Protein AF-A0A257V7E2-F1 (afdb_monomer_lite)

Structure (mmCIF, N/CA/C/O backbone):
data_AF-A0A257V7E2-F1
#
_entry.id   AF-A0A257V7E2-F1
#
loop_
_atom_site.group_PDB
_atom_site.id
_atom_site.type_symbol
_atom_site.label_atom_id
_atom_site.label_alt_id
_atom_site.label_comp_id
_atom_site.label_asym_id
_atom_site.label_entity_id
_atom_site.label_seq_id
_atom_site.pdbx_PDB_ins_code
_atom_site.Cartn_x
_atom_site.Cartn_y
_atom_site.Cartn_z
_atom_site.occupancy
_atom_site.B_iso_or_equiv
_atom_site.auth_seq_id
_atom_site.auth_comp_id
_atom_site.auth_asym_id
_atom_site.auth_atom_id
_atom_site.pdbx_PDB_model_num
ATOM 1 N N . MET A 1 1 ? -25.866 7.802 12.106 1.00 47.84 1 MET A N 1
ATOM 2 C CA . MET A 1 1 ? -24.937 6.916 11.372 1.00 47.84 1 MET A CA 1
ATOM 3 C C . MET A 1 1 ? -25.420 6.840 9.938 1.00 47.84 1 MET A C 1
ATOM 5 O O . MET A 1 1 ? -26.480 6.274 9.727 1.00 47.84 1 MET A O 1
ATOM 9 N N . SER A 1 2 ? -24.722 7.441 8.972 1.00 48.62 2 SER A N 1
ATOM 10 C CA . SER A 1 2 ? -25.023 7.144 7.567 1.00 48.62 2 SER A CA 1
ATOM 11 C C . SER A 1 2 ? -24.556 5.713 7.316 1.00 48.62 2 SER A C 1
ATOM 13 O O . SER A 1 2 ? -23.351 5.458 7.325 1.00 48.62 2 SER A O 1
ATOM 15 N N . GLU A 1 3 ? -25.483 4.766 7.197 1.00 59.72 3 GLU A N 1
ATOM 16 C CA . GLU A 1 3 ? -25.166 3.461 6.617 1.00 59.72 3 GLU A CA 1
ATOM 17 C C . GLU A 1 3 ? -24.611 3.692 5.214 1.00 59.72 3 GLU A C 1
ATOM 19 O O . GLU A 1 3 ? -25.099 4.549 4.470 1.00 59.72 3 GLU A O 1
ATOM 24 N N . ALA A 1 4 ? -23.548 2.979 4.863 1.00 67.12 4 ALA A N 1
ATOM 25 C CA . ALA A 1 4 ? -23.001 3.086 3.527 1.00 67.12 4 ALA A CA 1
ATOM 26 C C . ALA A 1 4 ? -24.044 2.533 2.538 1.00 67.12 4 ALA A C 1
ATOM 28 O O . ALA A 1 4 ? -24.511 1.408 2.699 1.00 67.12 4 ALA A O 1
ATOM 29 N N . ALA A 1 5 ? -24.444 3.320 1.532 1.00 72.06 5 ALA A N 1
ATOM 30 C CA . ALA A 1 5 ? -25.600 3.021 0.673 1.00 72.06 5 ALA A CA 1
ATOM 31 C C . ALA A 1 5 ? -25.537 1.6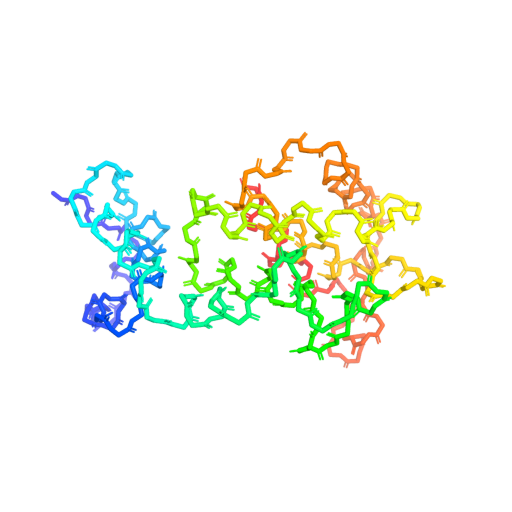46 -0.026 1.00 72.06 5 ALA A C 1
ATOM 33 O O . ALA A 1 5 ? -26.572 1.056 -0.333 1.00 72.06 5 ALA A O 1
ATOM 34 N N . TRP A 1 6 ? -24.329 1.109 -0.218 1.00 82.00 6 TRP A N 1
ATOM 35 C CA . TRP A 1 6 ? -24.090 -0.208 -0.804 1.00 82.00 6 TRP A CA 1
ATOM 36 C C . TRP A 1 6 ? -24.594 -1.375 0.063 1.00 82.00 6 TRP A C 1
ATOM 38 O O . TRP A 1 6 ? -24.925 -2.431 -0.475 1.00 82.00 6 TRP A O 1
ATOM 48 N N . TRP A 1 7 ? -24.715 -1.191 1.384 1.00 80.75 7 TRP A N 1
ATOM 49 C CA . TRP A 1 7 ? -25.186 -2.219 2.322 1.00 80.75 7 TRP A CA 1
ATOM 50 C C . TRP A 1 7 ? -26.588 -2.735 2.011 1.00 80.75 7 TRP A C 1
ATOM 52 O O . TRP A 1 7 ? -26.865 -3.914 2.218 1.00 80.75 7 TRP A O 1
ATOM 62 N N . ARG A 1 8 ? -27.450 -1.893 1.431 1.00 81.62 8 ARG A N 1
ATOM 63 C CA . ARG A 1 8 ? -28.843 -2.241 1.101 1.00 81.62 8 ARG A CA 1
ATOM 64 C C . ARG A 1 8 ? -28.961 -3.335 0.034 1.00 81.62 8 ARG A C 1
ATOM 66 O O . ARG A 1 8 ? -30.037 -3.893 -0.142 1.00 81.62 8 ARG A O 1
ATOM 73 N N . HIS A 1 9 ? -27.873 -3.632 -0.676 1.00 86.69 9 HIS A N 1
ATOM 74 C CA . HIS A 1 9 ? -27.819 -4.668 -1.707 1.00 86.69 9 HIS A CA 1
ATOM 75 C C . HIS A 1 9 ? -27.251 -6.004 -1.203 1.00 86.69 9 HIS A C 1
ATOM 77 O O . HIS A 1 9 ? -27.198 -6.973 -1.963 1.00 86.69 9 HIS A O 1
ATOM 83 N N . LEU A 1 10 ? -26.812 -6.080 0.055 1.00 87.62 10 LEU A N 1
ATOM 84 C CA . LEU A 1 10 ? -26.287 -7.308 0.646 1.00 87.62 10 LEU A CA 1
ATOM 85 C C . LEU A 1 10 ? -27.406 -8.154 1.256 1.00 87.62 10 LEU A C 1
ATOM 87 O O . LEU A 1 10 ? -28.438 -7.646 1.682 1.00 87.62 10 LEU A O 1
ATOM 91 N N . ARG A 1 11 ? -27.165 -9.465 1.358 1.00 90.50 11 ARG A N 1
ATOM 92 C CA . ARG A 1 11 ? -28.092 -10.410 2.006 1.00 90.50 11 ARG A CA 1
ATOM 93 C C . ARG A 1 11 ? -27.938 -10.477 3.534 1.00 90.50 11 ARG A C 1
ATOM 95 O O . ARG A 1 11 ? -28.617 -11.278 4.166 1.00 90.50 11 ARG A O 1
ATOM 102 N N . GLY A 1 12 ? -27.034 -9.692 4.121 1.00 87.69 12 GLY A N 1
ATOM 103 C CA . GLY A 1 12 ? -26.758 -9.685 5.557 1.00 87.69 12 GLY A CA 1
ATOM 104 C C . GLY A 1 12 ? -25.697 -8.656 5.944 1.00 87.69 12 GLY A C 1
ATOM 105 O O . GLY A 1 12 ? -25.072 -8.055 5.069 1.00 87.69 12 GLY A O 1
ATOM 106 N N . ASP A 1 13 ? -25.502 -8.473 7.252 1.00 86.12 13 ASP A N 1
ATOM 107 C CA . ASP A 1 13 ? -24.512 -7.551 7.813 1.00 86.12 13 ASP A CA 1
ATOM 108 C C . ASP A 1 13 ? -23.085 -8.134 7.701 1.00 86.12 13 ASP A C 1
ATOM 110 O O . ASP A 1 13 ? -22.773 -9.133 8.362 1.00 86.12 13 ASP A O 1
ATOM 114 N N . PRO A 1 14 ? -22.190 -7.537 6.887 1.00 88.25 14 PRO A N 1
ATOM 115 C CA . PRO A 1 14 ? -20.827 -8.026 6.716 1.00 88.25 14 PRO A CA 1
ATOM 116 C C . PRO A 1 14 ? -19.890 -7.568 7.842 1.00 88.25 14 PRO A C 1
ATOM 118 O O . PRO A 1 14 ? -18.722 -7.956 7.851 1.00 88.25 14 PRO A O 1
ATOM 121 N N . THR A 1 15 ? -20.354 -6.729 8.774 1.00 87.12 15 THR A N 1
ATOM 122 C CA . THR A 1 15 ? -19.506 -6.022 9.744 1.00 87.12 15 THR A CA 1
ATOM 123 C C . THR A 1 15 ? -18.723 -6.983 10.627 1.00 87.12 15 THR A C 1
ATOM 125 O O . THR A 1 15 ? -17.537 -6.763 10.844 1.00 87.12 15 THR A O 1
ATOM 128 N N . ARG A 1 16 ? -19.330 -8.097 11.058 1.00 87.94 16 ARG A N 1
ATOM 129 C CA . ARG A 1 16 ? -18.632 -9.132 11.842 1.00 87.94 16 ARG A CA 1
ATOM 130 C C . ARG A 1 16 ? -17.410 -9.700 11.115 1.00 87.94 16 ARG A C 1
ATOM 132 O O . ARG A 1 16 ? -16.409 -9.991 11.752 1.00 87.94 16 ARG A O 1
ATOM 139 N N . PHE A 1 17 ? -17.512 -9.888 9.801 1.00 88.75 17 PHE A N 1
ATOM 140 C CA . PHE A 1 17 ? -16.410 -10.390 8.984 1.00 88.75 17 PHE A CA 1
ATOM 141 C C . PHE A 1 17 ? -15.384 -9.288 8.692 1.00 88.75 17 PHE A C 1
ATOM 143 O O . PHE A 1 17 ? -14.187 -9.512 8.816 1.00 88.75 17 PHE A O 1
ATOM 150 N N . LEU A 1 18 ? -15.850 -8.090 8.324 1.00 88.56 18 LEU A N 1
ATOM 151 C CA . LEU A 1 18 ? -14.980 -6.977 7.934 1.00 88.56 18 LEU A CA 1
ATOM 152 C C . LEU A 1 18 ? -14.203 -6.363 9.102 1.00 88.56 18 LEU A C 1
ATOM 154 O O . LEU A 1 18 ? -13.116 -5.833 8.887 1.00 88.56 18 LEU A O 1
ATOM 158 N N . LEU A 1 19 ? -14.780 -6.377 10.304 1.00 92.31 19 LEU A N 1
ATOM 159 C CA . LEU A 1 19 ? -14.223 -5.758 11.507 1.00 92.31 19 LEU A CA 1
ATOM 160 C C . LEU A 1 19 ? -13.759 -6.800 12.537 1.00 92.31 19 LEU A C 1
ATOM 162 O O . LEU A 1 19 ? -13.763 -6.510 13.727 1.00 92.31 19 LEU A O 1
ATOM 166 N N . GLY A 1 20 ? -13.412 -8.013 12.096 1.00 88.19 20 GLY A N 1
ATOM 167 C CA . GLY A 1 20 ? -12.783 -9.005 12.969 1.00 88.19 20 GLY A CA 1
ATOM 168 C C . GLY A 1 20 ? -11.396 -8.544 13.428 1.00 88.19 20 GLY A C 1
ATOM 169 O O . GLY A 1 20 ? -10.646 -7.967 12.644 1.00 88.19 20 GLY A O 1
ATOM 170 N N . ASP A 1 21 ? -11.050 -8.806 14.687 1.00 77.62 21 ASP A N 1
ATOM 171 C CA . ASP A 1 21 ? -9.889 -8.186 15.344 1.00 77.62 21 ASP A CA 1
ATOM 172 C C . ASP A 1 21 ? -8.522 -8.783 14.940 1.00 77.62 21 ASP A C 1
ATOM 174 O O . ASP A 1 21 ? -7.485 -8.209 15.268 1.00 77.62 21 ASP A O 1
ATOM 178 N N . ASP A 1 22 ? -8.500 -9.895 14.198 1.00 87.69 22 ASP A N 1
ATOM 179 C CA . ASP A 1 22 ? -7.265 -10.620 13.849 1.00 87.69 22 ASP A CA 1
ATOM 180 C C . ASP A 1 22 ? -6.353 -9.848 12.874 1.00 87.69 22 ASP A 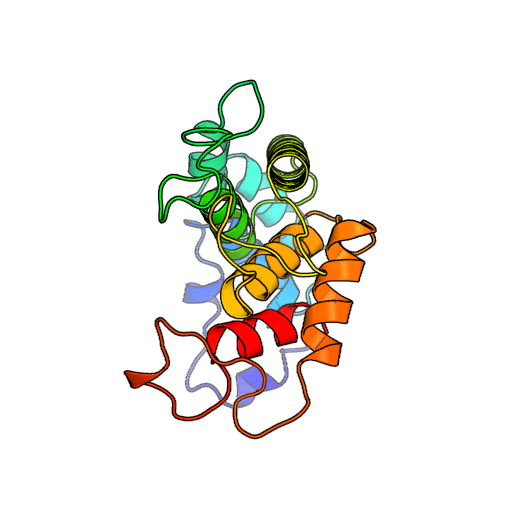C 1
ATOM 182 O O . ASP A 1 22 ? -5.142 -10.065 12.839 1.00 87.69 22 ASP A O 1
ATOM 186 N N . GLU A 1 23 ? -6.918 -8.928 12.084 1.00 95.00 23 GLU A N 1
ATOM 187 C CA . GLU A 1 23 ? -6.182 -8.142 11.086 1.00 95.00 23 GLU A CA 1
ATOM 188 C C . GLU A 1 23 ? -6.491 -6.638 11.200 1.00 95.00 23 GLU A C 1
ATOM 190 O O . GLU A 1 23 ? -7.244 -6.085 10.389 1.00 95.00 23 GLU A O 1
ATOM 195 N N . PRO A 1 24 ? -5.884 -5.921 12.167 1.00 96.25 24 PRO A N 1
ATOM 196 C CA . PRO A 1 24 ? -6.216 -4.520 12.445 1.00 96.25 24 PRO A CA 1
ATOM 197 C C . PRO A 1 24 ? -6.009 -3.571 11.260 1.00 96.25 24 PRO A C 1
ATOM 199 O O . PRO A 1 24 ? -6.760 -2.609 11.095 1.00 96.25 24 PRO A O 1
ATOM 202 N N . GLY A 1 25 ? -5.029 -3.851 10.395 1.00 96.00 25 GLY A N 1
ATOM 203 C CA . GLY A 1 25 ? -4.818 -3.087 9.164 1.00 96.00 25 GLY A CA 1
ATOM 204 C C . GLY A 1 25 ? -5.976 -3.244 8.173 1.00 96.00 25 GLY A C 1
ATOM 205 O O . GLY A 1 25 ? -6.426 -2.263 7.573 1.00 96.00 25 GLY A O 1
ATOM 206 N N . VAL A 1 26 ? -6.543 -4.449 8.059 1.00 94.56 26 VAL A N 1
ATOM 207 C CA . VAL A 1 26 ? -7.737 -4.710 7.242 1.00 94.56 26 VAL A CA 1
ATOM 208 C C . VAL A 1 26 ? -8.959 -4.026 7.851 1.00 94.56 26 VAL A C 1
ATOM 210 O O . VAL A 1 26 ? -9.699 -3.364 7.122 1.00 94.56 26 VAL A O 1
ATOM 213 N N . VAL A 1 27 ? -9.125 -4.086 9.177 1.00 96.00 27 VAL A N 1
ATOM 214 C CA . VAL A 1 27 ? -10.183 -3.358 9.900 1.00 96.00 27 VAL A CA 1
ATOM 215 C C . VAL A 1 27 ? -10.086 -1.857 9.630 1.00 96.00 27 VAL A C 1
ATOM 217 O O . VAL A 1 27 ? -11.069 -1.222 9.246 1.00 96.00 27 VAL A O 1
ATOM 220 N N . TRP A 1 28 ? -8.891 -1.277 9.754 1.00 95.69 28 TRP A N 1
ATOM 221 C CA . TRP A 1 28 ? -8.639 0.133 9.463 1.00 95.69 28 TRP A CA 1
ATOM 222 C C . TRP A 1 28 ? -9.027 0.504 8.022 1.00 95.69 28 TRP A C 1
ATOM 224 O O . TRP A 1 28 ? -9.722 1.502 7.787 1.00 95.69 28 TRP A O 1
ATOM 234 N N . ARG A 1 29 ? -8.639 -0.325 7.045 1.00 92.38 29 ARG A N 1
ATOM 235 C CA . ARG A 1 29 ? -9.003 -0.150 5.630 1.00 92.38 29 ARG A CA 1
ATOM 236 C C . ARG A 1 29 ? -10.511 -0.255 5.415 1.00 92.38 29 ARG A C 1
ATOM 238 O O . ARG A 1 29 ? -11.061 0.551 4.666 1.00 92.38 29 ARG A O 1
ATOM 245 N N . ALA A 1 30 ? -11.187 -1.196 6.067 1.00 93.25 30 ALA A N 1
ATOM 246 C CA . ALA A 1 30 ? -12.634 -1.349 5.976 1.00 93.25 30 ALA A CA 1
ATOM 247 C C . ALA A 1 30 ? -13.357 -0.115 6.538 1.00 93.25 30 ALA A C 1
ATOM 249 O O . ALA A 1 30 ? -14.210 0.460 5.858 1.00 93.25 30 ALA A O 1
ATOM 250 N N . LEU A 1 31 ? -12.963 0.352 7.727 1.00 93.62 31 LEU A N 1
ATOM 251 C CA . LEU A 1 31 ? -13.543 1.533 8.372 1.00 93.62 31 LEU A CA 1
ATOM 252 C C . LEU A 1 31 ? -13.428 2.788 7.496 1.00 93.62 31 LEU A C 1
ATOM 254 O O . LEU A 1 31 ? -14.401 3.524 7.345 1.00 93.62 31 LEU A O 1
ATOM 258 N N . THR A 1 32 ? -12.259 3.027 6.907 1.00 92.25 32 THR A N 1
ATOM 259 C CA . THR A 1 32 ? -11.990 4.244 6.124 1.00 92.25 32 THR A CA 1
ATOM 260 C C . THR A 1 32 ? -12.504 4.153 4.689 1.00 92.25 32 THR A C 1
ATOM 262 O O . THR A 1 32 ? -13.158 5.074 4.213 1.00 92.25 32 THR A O 1
ATOM 265 N N . THR A 1 33 ? -12.245 3.042 3.995 1.00 88.94 33 THR A N 1
ATOM 266 C CA . THR A 1 33 ? -12.508 2.913 2.552 1.00 88.94 33 THR A CA 1
ATOM 267 C C . THR A 1 33 ? -13.927 2.430 2.257 1.00 88.94 33 THR A C 1
ATOM 269 O O . THR A 1 33 ? -14.547 2.911 1.316 1.00 88.94 33 THR A O 1
ATOM 272 N N . LEU A 1 34 ? -14.456 1.479 3.036 1.00 89.00 34 LEU A N 1
ATOM 273 C CA . LEU A 1 34 ? -15.781 0.894 2.778 1.00 89.00 34 LEU A CA 1
ATOM 274 C C . LEU A 1 34 ? -16.887 1.597 3.566 1.00 89.00 34 LEU A C 1
ATOM 276 O O . LEU A 1 34 ? -17.997 1.768 3.058 1.00 89.00 34 LEU A O 1
ATOM 280 N N . LEU A 1 35 ? -16.594 1.977 4.813 1.00 89.44 35 LEU A N 1
ATOM 281 C CA . LEU A 1 35 ? -17.571 2.563 5.738 1.00 89.44 35 LEU A CA 1
ATOM 282 C C . LEU A 1 35 ? -17.485 4.089 5.840 1.00 89.44 35 LEU A C 1
ATOM 284 O O . LEU A 1 35 ? -18.302 4.690 6.543 1.00 89.44 35 LEU A O 1
ATOM 288 N N . GLY A 1 36 ? -16.506 4.703 5.166 1.00 90.12 36 GLY A N 1
ATOM 289 C CA . GLY A 1 36 ? -16.341 6.155 5.089 1.00 90.12 36 GLY A CA 1
ATOM 290 C C . GLY A 1 36 ? -16.215 6.829 6.455 1.00 90.12 36 GLY A C 1
ATOM 291 O O . GLY A 1 36 ? -16.724 7.932 6.649 1.00 90.12 36 GLY A O 1
ATOM 292 N N . ARG A 1 37 ? -15.632 6.147 7.449 1.00 92.38 37 ARG A N 1
ATOM 293 C CA . ARG A 1 37 ? -15.483 6.707 8.795 1.00 92.38 37 ARG A CA 1
ATOM 294 C C . ARG A 1 37 ? -14.426 7.817 8.799 1.00 92.38 37 ARG A C 1
ATOM 296 O O . ARG A 1 37 ? -13.396 7.658 8.142 1.00 92.38 37 ARG A O 1
ATOM 303 N N . PRO A 1 38 ? -14.645 8.900 9.570 1.00 94.56 38 PRO A N 1
ATOM 304 C CA . PRO A 1 38 ? -13.657 9.959 9.725 1.00 94.56 38 PRO A CA 1
ATOM 305 C C . PRO A 1 38 ? -12.303 9.424 10.223 1.00 94.56 38 PRO A C 1
ATOM 307 O O . PRO A 1 38 ? -12.287 8.521 11.074 1.00 94.56 38 PRO A O 1
ATOM 310 N N . PRO A 1 39 ? -11.176 9.969 9.724 1.00 91.56 39 PRO A N 1
ATOM 311 C CA . PRO A 1 39 ? -9.833 9.509 10.082 1.00 91.56 39 PRO A CA 1
ATOM 312 C C . PRO A 1 39 ? -9.503 9.684 11.573 1.00 91.56 39 PRO A C 1
ATOM 314 O O . PRO A 1 39 ? -8.713 8.920 12.121 1.00 91.56 39 PRO A O 1
ATOM 317 N N . ASP A 1 40 ? -10.133 10.655 12.229 1.00 94.81 40 ASP A N 1
ATOM 318 C CA . ASP A 1 40 ? -10.000 10.983 13.650 1.00 94.81 40 ASP A CA 1
ATOM 319 C C . ASP A 1 40 ? -10.968 10.202 14.554 1.00 94.81 40 ASP A C 1
ATOM 321 O O . ASP A 1 40 ? -10.905 10.308 15.780 1.00 94.81 40 ASP A O 1
ATOM 325 N N . SER A 1 41 ? -11.858 9.382 13.984 1.00 96.88 41 SER A N 1
ATOM 326 C CA . SER A 1 41 ? -12.788 8.597 14.793 1.00 96.88 41 SER A CA 1
ATOM 327 C C . SER A 1 41 ? -12.036 7.581 15.674 1.00 96.88 41 SER A C 1
ATOM 329 O O . SER A 1 41 ? -11.099 6.927 15.201 1.00 96.88 41 SER A O 1
ATOM 331 N N . PRO A 1 42 ? -12.461 7.355 16.937 1.00 96.81 42 PRO A N 1
ATOM 332 C CA . PRO A 1 42 ? -11.735 6.476 17.857 1.00 96.81 42 PRO A CA 1
ATOM 333 C C . PRO A 1 42 ? -11.501 5.058 17.323 1.00 96.81 42 PRO A C 1
ATOM 335 O O . PRO A 1 42 ? -10.462 4.465 17.586 1.00 96.81 42 PRO A O 1
ATOM 338 N N . ALA A 1 43 ? -12.448 4.507 16.556 1.00 94.50 43 ALA A N 1
ATOM 339 C CA . ALA A 1 43 ? -12.300 3.184 15.951 1.00 94.50 43 ALA A CA 1
ATOM 340 C C . ALA A 1 43 ? -11.207 3.153 14.869 1.00 94.50 43 ALA A C 1
ATOM 342 O O . ALA A 1 43 ? -10.410 2.218 14.841 1.00 94.50 43 ALA A O 1
ATOM 343 N N . VAL A 1 44 ? -11.140 4.182 14.014 1.00 96.25 44 VAL A N 1
ATOM 344 C CA . VAL A 1 44 ? -10.125 4.290 12.954 1.00 96.25 44 VAL A CA 1
ATOM 345 C C . VAL A 1 44 ? -8.739 4.467 13.561 1.00 96.25 44 VAL A C 1
ATOM 347 O O . VAL A 1 44 ? -7.819 3.751 13.174 1.00 96.25 44 VAL A O 1
ATOM 350 N N . VAL A 1 45 ? -8.600 5.357 14.548 1.00 97.12 45 VAL A N 1
ATOM 351 C CA . VAL A 1 45 ? -7.322 5.595 15.235 1.00 97.12 45 VAL A CA 1
ATOM 352 C C . VAL A 1 45 ? -6.835 4.330 15.940 1.00 97.12 45 VAL A C 1
ATOM 354 O O . VAL A 1 45 ? -5.678 3.954 15.763 1.00 97.12 45 VAL A O 1
ATOM 357 N N . ARG A 1 46 ? -7.708 3.632 16.683 1.00 96.50 46 ARG A N 1
ATOM 358 C CA . ARG A 1 46 ? -7.346 2.374 17.358 1.00 96.50 46 ARG A CA 1
ATOM 359 C C . ARG A 1 46 ? -6.886 1.302 16.375 1.00 96.50 46 ARG A C 1
ATOM 361 O O . ARG A 1 46 ? -5.816 0.741 16.576 1.00 96.50 46 ARG A O 1
ATOM 368 N N . ALA A 1 47 ? -7.655 1.044 15.315 1.00 96.62 47 ALA A N 1
ATOM 369 C CA . ALA A 1 47 ? -7.305 0.025 14.325 1.00 96.62 47 ALA A CA 1
ATOM 370 C C . ALA A 1 47 ? -5.983 0.356 13.612 1.00 96.62 47 ALA A C 1
ATOM 372 O O . ALA A 1 47 ? -5.131 -0.514 13.444 1.00 96.62 47 ALA A O 1
ATOM 373 N N . ARG A 1 48 ? -5.775 1.632 13.261 1.00 96.44 48 ARG A N 1
ATOM 374 C CA . ARG A 1 48 ? -4.543 2.112 12.626 1.00 96.44 48 ARG A CA 1
ATOM 375 C C . ARG A 1 48 ? -3.312 1.912 13.515 1.00 96.44 48 ARG A C 1
ATOM 377 O O . ARG A 1 48 ? -2.300 1.410 13.041 1.00 96.44 48 ARG A O 1
ATOM 384 N N . LEU A 1 49 ? -3.395 2.287 14.793 1.00 96.62 49 LEU A N 1
ATOM 385 C CA . LEU A 1 49 ? -2.286 2.103 15.734 1.00 96.62 49 LEU A CA 1
ATOM 386 C C . LEU A 1 49 ? -2.024 0.617 16.008 1.00 96.62 49 LEU A C 1
ATOM 388 O O . LEU A 1 49 ? -0.874 0.191 15.961 1.00 96.62 49 LEU A O 1
ATOM 392 N N . ALA A 1 50 ? -3.074 -0.189 16.184 1.00 96.50 50 ALA A N 1
ATOM 393 C CA . ALA A 1 50 ? -2.946 -1.636 16.356 1.00 96.50 50 ALA A CA 1
ATOM 394 C C . ALA A 1 50 ? -2.275 -2.320 15.149 1.00 96.50 50 ALA A C 1
ATOM 396 O O . ALA A 1 50 ? -1.507 -3.263 15.336 1.00 96.50 50 ALA A O 1
ATOM 397 N N . ALA A 1 51 ? -2.483 -1.809 13.928 1.00 96.50 51 ALA A N 1
ATOM 398 C CA . ALA A 1 51 ? -1.835 -2.310 12.712 1.00 96.50 51 ALA A CA 1
ATOM 399 C C . ALA A 1 51 ? -0.306 -2.112 12.693 1.00 96.50 51 ALA A C 1
ATOM 401 O O . ALA A 1 51 ? 0.384 -2.749 11.894 1.00 96.50 51 ALA A O 1
ATOM 402 N N . ARG A 1 52 ? 0.242 -1.247 13.559 1.00 96.31 52 ARG A N 1
ATOM 403 C CA . ARG A 1 52 ? 1.697 -1.107 13.753 1.00 96.31 52 ARG A CA 1
ATOM 404 C C . ARG A 1 52 ? 2.275 -2.229 14.615 1.00 96.31 52 ARG A C 1
ATOM 406 O O . ARG A 1 52 ? 3.456 -2.554 14.484 1.00 96.31 52 ARG A O 1
ATOM 413 N N . GLU A 1 53 ? 1.464 -2.793 15.501 1.00 96.12 53 GLU A N 1
ATOM 414 C CA . GLU A 1 53 ? 1.907 -3.700 16.562 1.00 96.12 53 GLU A CA 1
ATOM 415 C C . GLU A 1 53 ? 1.552 -5.162 16.277 1.00 96.12 53 GLU A C 1
ATOM 417 O O . GLU A 1 53 ? 2.330 -6.058 16.598 1.00 96.12 53 GLU A O 1
ATOM 422 N N . THR A 1 54 ? 0.400 -5.413 15.651 1.00 96.56 54 THR A N 1
ATOM 423 C CA . THR A 1 54 ? -0.176 -6.754 15.475 1.00 96.56 54 THR A CA 1
ATOM 424 C C . THR A 1 54 ? -0.722 -6.976 14.060 1.00 96.56 54 THR A C 1
ATOM 426 O O . THR A 1 54 ? -0.805 -6.050 13.247 1.00 96.56 54 THR A O 1
ATOM 429 N N . GLY A 1 55 ? -1.069 -8.227 13.752 1.00 95.69 55 GLY A N 1
ATOM 430 C CA . GLY A 1 55 ? -1.548 -8.645 12.434 1.00 95.69 55 GLY A CA 1
ATOM 431 C C . GLY A 1 55 ? -0.430 -8.842 11.408 1.00 95.69 55 GLY A C 1
ATOM 432 O O . GLY A 1 55 ? 0.767 -8.681 11.687 1.00 95.69 55 GLY A O 1
ATOM 433 N N . THR A 1 56 ? -0.820 -9.191 10.183 1.00 96.62 56 THR A N 1
ATOM 434 C CA . THR A 1 56 ? 0.135 -9.583 9.139 1.00 96.62 56 THR A CA 1
ATOM 435 C C . THR A 1 56 ? 1.017 -8.412 8.694 1.00 96.62 56 THR A C 1
ATOM 437 O O . THR A 1 56 ? 2.212 -8.592 8.455 1.00 96.62 56 THR A O 1
ATOM 440 N N . ALA A 1 57 ? 0.473 -7.190 8.628 1.00 96.38 57 ALA A N 1
ATOM 441 C CA . ALA A 1 57 ? 1.247 -6.000 8.263 1.00 96.38 57 ALA A CA 1
ATOM 442 C C . ALA A 1 57 ? 2.402 -5.737 9.247 1.00 96.38 57 ALA A C 1
ATOM 444 O O . ALA A 1 57 ? 3.546 -5.572 8.817 1.00 96.38 57 ALA A O 1
ATOM 445 N N . ALA A 1 58 ? 2.132 -5.770 10.556 1.00 97.31 58 ALA A N 1
ATOM 446 C CA . ALA A 1 58 ? 3.157 -5.608 11.584 1.00 97.31 58 ALA A CA 1
ATOM 447 C C . ALA A 1 58 ? 4.212 -6.724 11.518 1.00 97.31 58 ALA A C 1
ATOM 449 O O . ALA A 1 58 ? 5.412 -6.445 11.588 1.00 97.31 58 ALA A O 1
ATOM 450 N N . GLY A 1 59 ? 3.782 -7.973 11.301 1.00 97.50 59 GLY A N 1
ATOM 451 C CA . GLY A 1 59 ? 4.676 -9.120 11.128 1.00 97.50 59 GLY A CA 1
ATOM 452 C C . GLY A 1 59 ? 5.609 -8.992 9.919 1.00 97.50 59 GLY A C 1
ATOM 453 O O . GLY A 1 59 ? 6.784 -9.349 10.005 1.00 97.50 59 GLY A O 1
ATOM 454 N N . LEU A 1 60 ? 5.128 -8.440 8.801 1.00 97.00 60 LEU A N 1
ATOM 455 C CA . LEU A 1 60 ? 5.966 -8.148 7.633 1.00 97.00 60 LEU A CA 1
ATOM 456 C C . LEU A 1 60 ? 6.947 -7.004 7.907 1.00 97.00 60 LEU A C 1
ATOM 458 O O . LEU A 1 60 ? 8.125 -7.119 7.568 1.00 97.00 60 LEU A O 1
ATOM 462 N N . LEU A 1 61 ? 6.492 -5.923 8.550 1.00 97.62 61 LEU A N 1
ATOM 463 C CA . LEU A 1 61 ? 7.349 -4.796 8.935 1.00 97.62 61 LEU A CA 1
ATOM 464 C C . LEU A 1 61 ? 8.458 -5.216 9.908 1.00 97.62 61 LEU A C 1
ATOM 466 O O . LEU A 1 61 ? 9.562 -4.687 9.827 1.00 97.62 61 LEU A O 1
ATOM 470 N N . ALA A 1 62 ? 8.197 -6.173 10.800 1.00 97.62 62 ALA A N 1
ATOM 471 C CA . ALA A 1 62 ? 9.196 -6.712 11.724 1.00 97.62 62 ALA A CA 1
ATOM 472 C C . ALA A 1 62 ? 10.322 -7.492 11.017 1.00 97.62 62 ALA A C 1
ATOM 474 O O . ALA A 1 62 ? 11.426 -7.584 11.542 1.00 97.62 62 ALA A O 1
ATOM 475 N N . GLN A 1 63 ? 10.065 -8.017 9.816 1.00 97.12 63 GLN A N 1
ATOM 476 C CA . GLN A 1 63 ? 11.065 -8.706 8.991 1.00 97.12 63 GLN A CA 1
ATOM 477 C C . GLN A 1 63 ? 11.910 -7.742 8.144 1.00 97.12 63 GLN A C 1
ATOM 479 O O . GLN A 1 63 ? 12.839 -8.177 7.461 1.00 97.12 63 GLN A O 1
ATOM 484 N N . GLN A 1 64 ? 11.589 -6.443 8.153 1.00 97.56 64 GLN A N 1
ATOM 485 C CA . GLN A 1 64 ? 12.365 -5.434 7.443 1.00 97.56 64 GLN A CA 1
ATOM 486 C C . GLN A 1 64 ? 13.791 -5.398 7.996 1.00 97.56 64 GLN A C 1
ATOM 488 O O . GLN A 1 64 ? 14.001 -5.282 9.204 1.00 97.56 64 GLN A O 1
ATOM 493 N N . ASN A 1 65 ? 14.789 -5.445 7.116 1.00 96.56 65 ASN A N 1
ATOM 494 C CA . ASN A 1 65 ? 16.169 -5.298 7.561 1.00 96.56 65 ASN A CA 1
ATOM 495 C C . ASN A 1 65 ? 16.470 -3.851 8.024 1.00 96.56 65 ASN A C 1
ATOM 497 O O . ASN A 1 65 ? 15.726 -2.921 7.693 1.00 96.56 65 ASN A O 1
ATOM 501 N N . PRO A 1 66 ? 17.594 -3.610 8.728 1.00 95.31 66 PRO A N 1
ATOM 502 C CA . PRO A 1 66 ? 17.952 -2.272 9.216 1.00 95.31 66 PRO A CA 1
ATOM 503 C C . PRO A 1 66 ? 18.095 -1.197 8.126 1.00 95.31 66 PRO A C 1
ATOM 505 O O . PRO A 1 66 ? 18.016 -0.008 8.417 1.00 95.31 66 PRO A O 1
ATOM 508 N N . PHE A 1 67 ? 18.281 -1.601 6.868 1.00 94.62 67 PHE A N 1
ATOM 509 C CA . PHE A 1 67 ? 18.415 -0.715 5.710 1.00 94.62 67 PHE A CA 1
ATOM 510 C C . PHE A 1 67 ? 17.089 -0.470 4.971 1.00 94.62 67 PHE A C 1
ATOM 512 O O . PHE A 1 67 ? 17.092 0.123 3.890 1.00 94.62 67 PHE A O 1
ATOM 519 N N . GLY A 1 68 ? 15.964 -0.942 5.511 1.00 95.69 68 GLY A N 1
ATOM 520 C CA . GLY A 1 68 ? 14.631 -0.637 5.000 1.00 95.69 68 GLY A CA 1
ATOM 521 C C . GLY A 1 68 ? 14.118 -1.557 3.890 1.00 95.69 68 GLY A C 1
ATOM 522 O O . GLY A 1 68 ? 13.143 -1.204 3.233 1.00 95.69 68 GLY A O 1
ATOM 523 N N . TYR A 1 69 ? 14.730 -2.719 3.641 1.00 95.38 69 TYR A N 1
ATOM 524 C CA . TYR A 1 69 ? 14.333 -3.595 2.529 1.00 95.38 69 TYR A CA 1
ATOM 525 C C . TYR A 1 69 ? 14.183 -5.076 2.902 1.00 95.38 69 TYR A C 1
ATOM 527 O O . TYR A 1 69 ? 14.537 -5.497 4.002 1.00 95.38 69 TYR A O 1
ATOM 535 N N . TRP A 1 70 ? 13.662 -5.864 1.954 1.00 96.56 70 TRP A N 1
ATOM 536 C CA . TRP A 1 70 ? 13.550 -7.324 2.033 1.00 96.56 70 TRP A CA 1
ATOM 537 C C . TRP A 1 70 ? 14.298 -7.965 0.868 1.00 96.56 70 TRP A C 1
ATOM 539 O O . TRP A 1 70 ? 14.362 -7.412 -0.235 1.00 96.56 70 TRP A O 1
ATOM 549 N N . GLY A 1 71 ? 14.879 -9.137 1.114 1.00 93.69 71 GLY A N 1
ATOM 550 C CA . GLY A 1 71 ? 15.668 -9.844 0.114 1.00 93.69 71 GLY A CA 1
ATOM 551 C C . GLY A 1 71 ? 16.936 -9.073 -0.254 1.00 93.69 71 GLY A C 1
ATOM 552 O O . GLY A 1 71 ? 17.788 -8.839 0.596 1.00 93.69 71 GLY A O 1
ATOM 553 N N . SER A 1 72 ? 17.074 -8.694 -1.526 1.00 89.25 72 SER A N 1
ATOM 554 C CA . SER A 1 72 ? 18.276 -8.048 -2.067 1.00 89.25 72 SER A CA 1
ATOM 555 C C . SER A 1 72 ? 17.945 -6.716 -2.751 1.00 89.25 72 SER A C 1
ATOM 557 O O . SER A 1 72 ? 16.982 -6.654 -3.522 1.00 89.25 72 SER A O 1
ATOM 559 N N . PRO A 1 73 ? 18.765 -5.660 -2.566 1.00 83.69 73 PRO A N 1
ATOM 560 C CA . PRO A 1 73 ? 18.504 -4.342 -3.149 1.00 83.69 73 PRO A CA 1
ATOM 561 C C . PRO A 1 73 ? 18.635 -4.334 -4.681 1.00 83.69 73 PRO A C 1
ATOM 563 O O . PRO A 1 73 ? 18.063 -3.483 -5.361 1.00 83.69 73 PRO A O 1
ATOM 566 N N . VAL A 1 74 ? 19.354 -5.301 -5.263 1.00 86.50 74 VAL A N 1
ATOM 567 C CA . VAL A 1 74 ? 19.452 -5.455 -6.725 1.00 86.50 74 VAL A CA 1
ATOM 568 C C . VAL A 1 74 ? 18.334 -6.319 -7.312 1.00 86.50 74 VAL A C 1
ATOM 570 O O . VAL A 1 74 ? 18.085 -6.241 -8.514 1.00 86.50 74 VAL A O 1
ATOM 573 N N . ALA A 1 75 ? 17.627 -7.081 -6.471 1.00 90.06 75 ALA A N 1
ATOM 574 C CA . ALA A 1 75 ? 16.517 -7.961 -6.838 1.00 90.06 75 ALA A CA 1
ATOM 575 C C . ALA A 1 75 ? 15.189 -7.505 -6.198 1.00 90.06 75 ALA A C 1
ATOM 577 O O . ALA A 1 75 ? 14.360 -8.320 -5.799 1.00 90.06 75 ALA A O 1
ATOM 578 N N . TYR A 1 76 ? 14.974 -6.189 -6.109 1.00 90.56 76 TYR A N 1
ATOM 579 C CA . TYR A 1 76 ? 13.825 -5.585 -5.424 1.00 90.56 76 TYR A CA 1
ATOM 580 C C . TYR A 1 76 ? 12.456 -6.047 -5.952 1.00 90.56 76 TYR A C 1
ATOM 582 O O . TYR A 1 76 ? 11.491 -6.051 -5.194 1.00 90.56 76 TYR A O 1
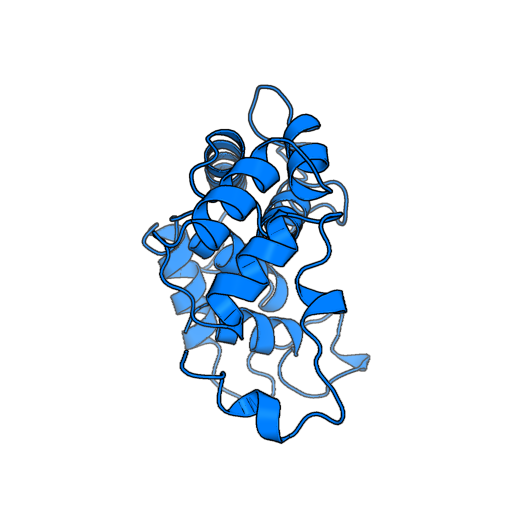ATOM 590 N N . GLY A 1 77 ? 12.341 -6.432 -7.227 1.00 90.75 77 GLY A N 1
ATOM 591 C CA . GLY A 1 77 ? 11.100 -6.946 -7.816 1.00 90.75 77 GLY A CA 1
ATOM 592 C C . GLY A 1 77 ? 11.024 -8.471 -7.899 1.00 90.75 77 GLY A C 1
ATOM 593 O O . GLY A 1 77 ? 10.092 -8.986 -8.521 1.00 90.75 77 GLY A O 1
ATOM 594 N N . ALA A 1 78 ? 11.963 -9.201 -7.278 1.00 90.50 78 ALA A N 1
ATOM 595 C CA . ALA A 1 78 ? 11.898 -10.657 -7.173 1.00 90.50 78 ALA A CA 1
ATOM 596 C C . ALA A 1 78 ? 10.559 -11.071 -6.554 1.00 90.50 78 ALA A C 1
ATOM 598 O O . ALA A 1 78 ? 10.209 -10.640 -5.454 1.00 90.50 78 ALA A O 1
ATOM 599 N N . ARG A 1 79 ? 9.790 -11.876 -7.288 1.00 84.94 79 ARG A N 1
ATOM 600 C CA . ARG A 1 79 ? 8.423 -12.233 -6.909 1.00 84.94 79 ARG A CA 1
ATOM 601 C C . ARG A 1 79 ? 8.404 -12.885 -5.527 1.00 84.94 79 ARG A C 1
ATOM 603 O O . ARG A 1 79 ? 9.162 -13.816 -5.280 1.00 84.94 79 ARG A O 1
ATOM 610 N N . TRP A 1 80 ? 7.565 -12.351 -4.640 1.00 84.06 80 TRP A N 1
ATOM 611 C CA . TRP A 1 80 ? 7.370 -12.781 -3.244 1.00 84.06 80 TRP A CA 1
ATOM 612 C C . TRP A 1 80 ? 8.545 -12.589 -2.272 1.00 84.06 80 TRP A C 1
ATOM 614 O O . TRP A 1 80 ? 8.326 -12.662 -1.072 1.00 84.06 80 TRP A O 1
ATOM 624 N N . GLY A 1 81 ? 9.760 -12.299 -2.746 1.00 87.06 81 GLY A N 1
ATOM 625 C CA . GLY A 1 81 ? 10.934 -12.098 -1.881 1.00 87.06 81 GLY A CA 1
ATOM 626 C C . GLY A 1 81 ? 11.507 -10.679 -1.891 1.00 87.06 81 GLY A C 1
ATOM 627 O O . GLY A 1 81 ? 12.217 -10.287 -0.971 1.00 87.06 81 GLY A O 1
ATOM 628 N N . GLY A 1 82 ? 11.220 -9.901 -2.933 1.00 93.62 82 GLY A N 1
ATOM 629 C CA . GLY A 1 82 ? 11.759 -8.559 -3.110 1.00 93.62 82 GLY A CA 1
ATOM 630 C C . GLY A 1 82 ? 10.958 -7.482 -2.379 1.00 93.62 82 GLY A C 1
ATOM 631 O O . GLY A 1 82 ? 9.754 -7.622 -2.136 1.00 93.62 82 GLY A O 1
ATOM 632 N N . THR A 1 83 ? 11.624 -6.368 -2.081 1.00 96.00 83 THR A N 1
ATOM 633 C CA . THR A 1 83 ? 11.047 -5.170 -1.447 1.00 96.00 83 THR A CA 1
ATOM 634 C C . THR A 1 83 ? 9.774 -4.672 -2.120 1.00 96.00 83 THR A C 1
ATOM 636 O O . THR A 1 83 ? 8.849 -4.273 -1.425 1.00 96.00 83 THR A O 1
ATOM 639 N N . ALA A 1 84 ? 9.681 -4.711 -3.453 1.00 95.62 84 ALA A N 1
ATOM 640 C CA . ALA A 1 84 ? 8.503 -4.226 -4.170 1.00 95.62 84 ALA A CA 1
ATOM 641 C C . ALA A 1 84 ? 7.237 -4.996 -3.772 1.00 95.62 84 ALA A C 1
ATOM 643 O O . ALA A 1 84 ? 6.203 -4.390 -3.513 1.00 95.62 84 ALA A O 1
ATOM 644 N N . TRP A 1 85 ? 7.332 -6.324 -3.663 1.00 95.50 85 TRP A N 1
ATOM 645 C CA . TRP A 1 85 ? 6.199 -7.169 -3.284 1.00 95.50 85 TRP A CA 1
ATOM 646 C C . TRP A 1 85 ? 5.825 -7.013 -1.815 1.00 95.50 85 TRP A C 1
ATOM 648 O O . TRP A 1 85 ? 4.640 -7.031 -1.498 1.00 95.50 85 TRP A O 1
ATOM 658 N N . HIS A 1 86 ? 6.806 -6.783 -0.941 1.00 97.06 86 HIS A N 1
ATOM 659 C CA . HIS A 1 86 ? 6.545 -6.464 0.461 1.00 97.06 86 HIS A CA 1
ATOM 660 C C . HIS A 1 86 ? 5.834 -5.116 0.597 1.00 97.06 86 HIS A C 1
ATOM 662 O O . HIS A 1 86 ? 4.822 -5.035 1.280 1.00 97.06 86 HIS A O 1
ATOM 668 N N . VAL A 1 87 ? 6.282 -4.078 -0.113 1.00 97.12 87 VAL A N 1
ATOM 669 C CA . VAL A 1 87 ? 5.626 -2.758 -0.122 1.00 97.12 87 VAL A CA 1
ATOM 670 C C . VAL A 1 87 ? 4.193 -2.847 -0.662 1.00 97.12 87 VAL A C 1
ATOM 672 O O . VAL A 1 87 ? 3.279 -2.289 -0.058 1.00 97.12 87 VAL A O 1
ATOM 675 N N . ILE A 1 88 ? 3.964 -3.597 -1.745 1.00 95.50 88 ILE A N 1
ATOM 676 C CA . ILE A 1 88 ? 2.613 -3.846 -2.280 1.00 95.50 88 ILE A CA 1
ATOM 677 C C . ILE A 1 88 ? 1.745 -4.592 -1.255 1.00 95.50 88 ILE A C 1
ATOM 679 O O . ILE A 1 88 ? 0.603 -4.197 -1.017 1.00 95.50 88 ILE A O 1
ATOM 683 N N . ALA A 1 89 ? 2.278 -5.637 -0.617 1.00 96.00 89 ALA A N 1
ATOM 684 C CA . ALA A 1 89 ? 1.558 -6.409 0.392 1.00 96.00 89 ALA A CA 1
ATOM 685 C C . ALA A 1 89 ? 1.199 -5.556 1.616 1.00 96.00 89 ALA A C 1
ATOM 687 O O . ALA A 1 89 ? 0.049 -5.562 2.041 1.00 96.00 89 ALA A O 1
ATOM 688 N N . LEU A 1 90 ? 2.141 -4.766 2.134 1.00 97.25 90 LEU A N 1
ATOM 689 C CA . LEU A 1 90 ? 1.915 -3.841 3.247 1.00 97.25 90 LEU A CA 1
ATOM 690 C C . LEU A 1 90 ? 0.786 -2.855 2.933 1.00 97.25 90 LEU A C 1
ATOM 692 O O . LEU A 1 90 ? -0.108 -2.646 3.750 1.00 97.25 90 LEU A O 1
ATOM 696 N N . ALA A 1 91 ? 0.784 -2.293 1.725 1.00 95.00 91 ALA A N 1
ATOM 697 C CA . ALA A 1 91 ? -0.263 -1.386 1.278 1.00 95.00 91 ALA A CA 1
ATOM 698 C C . ALA A 1 91 ? -1.640 -2.071 1.178 1.00 95.00 91 ALA A C 1
ATOM 700 O O . ALA A 1 91 ? -2.661 -1.462 1.507 1.00 95.00 91 ALA A O 1
ATOM 701 N N . ALA A 1 92 ? -1.676 -3.330 0.732 1.00 92.44 92 ALA A N 1
ATOM 702 C CA . ALA A 1 92 ? -2.900 -4.124 0.640 1.00 92.44 92 ALA A CA 1
ATOM 703 C C . ALA A 1 92 ? -3.438 -4.547 2.018 1.00 92.44 92 ALA A C 1
ATOM 705 O O . ALA A 1 92 ? -4.649 -4.518 2.230 1.00 92.44 92 ALA A O 1
ATOM 706 N N . LEU A 1 93 ? -2.546 -4.881 2.953 1.00 94.81 93 LEU A N 1
ATOM 707 C CA . LEU A 1 93 ? -2.860 -5.308 4.321 1.00 94.81 93 LEU A CA 1
ATOM 708 C C . LEU A 1 93 ? -3.195 -4.145 5.263 1.00 94.81 93 LEU A C 1
ATOM 710 O O . LEU A 1 93 ? -3.530 -4.372 6.420 1.00 94.81 93 LEU A O 1
ATOM 714 N N . GLY A 1 94 ? -3.116 -2.901 4.786 1.00 95.31 94 GLY A N 1
ATOM 715 C CA . GLY A 1 94 ? -3.434 -1.732 5.598 1.00 95.31 94 GLY A CA 1
ATOM 716 C C . GLY A 1 94 ? -2.353 -1.391 6.619 1.00 95.31 94 GLY A C 1
ATOM 717 O O . GLY A 1 94 ? -2.676 -1.018 7.742 1.00 95.31 94 GLY A O 1
ATOM 718 N N . ALA A 1 95 ? -1.079 -1.499 6.237 1.00 97.19 95 ALA A N 1
ATOM 719 C CA . ALA A 1 95 ? 0.002 -0.909 7.017 1.00 97.19 95 ALA A CA 1
ATOM 720 C C . ALA A 1 95 ? -0.222 0.603 7.173 1.00 97.19 95 ALA A C 1
ATOM 722 O O . ALA A 1 95 ? -0.594 1.285 6.212 1.00 97.19 95 ALA A O 1
ATOM 723 N N . ASP A 1 96 ? 0.014 1.116 8.379 1.00 96.12 96 ASP A N 1
ATOM 724 C CA . ASP A 1 96 ? -0.138 2.538 8.668 1.00 96.12 96 ASP A CA 1
ATOM 725 C C . ASP A 1 96 ? 0.899 3.359 7.878 1.00 96.12 96 ASP A C 1
ATOM 727 O O . ASP A 1 96 ? 2.102 3.125 8.031 1.00 96.12 96 ASP A O 1
ATOM 731 N N . PRO A 1 97 ? 0.477 4.329 7.048 1.00 94.00 97 PRO A N 1
ATOM 732 C CA . PRO A 1 97 ? 1.403 5.177 6.309 1.00 94.00 97 PRO A CA 1
ATOM 733 C C . PRO A 1 97 ? 2.259 6.092 7.182 1.00 94.00 97 PRO A C 1
ATOM 735 O O . PRO A 1 97 ? 3.297 6.558 6.721 1.00 94.00 97 PRO A O 1
ATOM 738 N N . GLU A 1 98 ? 1.864 6.327 8.431 1.00 95.25 98 GLU A N 1
ATOM 739 C CA . GLU A 1 98 ? 2.658 7.080 9.403 1.00 95.25 98 GLU A CA 1
ATOM 740 C C . GLU A 1 98 ? 3.648 6.192 10.181 1.00 95.25 98 GLU A C 1
ATOM 742 O O . GLU A 1 98 ? 4.366 6.691 11.048 1.00 95.25 98 GLU A O 1
ATOM 747 N N . ASP A 1 99 ? 3.719 4.883 9.903 1.00 96.75 99 ASP A N 1
ATOM 748 C CA . ASP A 1 99 ? 4.767 4.020 10.452 1.00 96.75 99 ASP A CA 1
ATOM 749 C C . ASP A 1 99 ? 6.115 4.304 9.755 1.00 96.75 99 ASP A C 1
ATOM 751 O O . ASP A 1 99 ? 6.244 4.106 8.539 1.00 96.75 99 ASP A O 1
ATOM 755 N N . PRO A 1 100 ? 7.173 4.694 10.496 1.00 96.19 100 PRO A N 1
ATOM 756 C CA . PRO A 1 100 ? 8.479 4.982 9.907 1.00 96.19 100 PRO A CA 1
ATOM 757 C C . PRO A 1 100 ? 9.086 3.815 9.111 1.00 96.19 100 PRO A C 1
ATOM 759 O O . PRO A 1 100 ? 9.873 4.043 8.191 1.00 96.19 100 PRO A O 1
ATOM 762 N N . ARG A 1 101 ? 8.748 2.559 9.438 1.00 97.56 101 ARG A N 1
ATOM 763 C CA . ARG A 1 101 ? 9.198 1.372 8.687 1.00 97.56 101 ARG A CA 1
ATOM 764 C C . ARG A 1 101 ? 8.613 1.353 7.276 1.00 97.56 101 ARG A C 1
ATOM 766 O O . ARG A 1 101 ? 9.334 1.027 6.332 1.00 97.56 101 ARG A O 1
ATOM 773 N N . ALA A 1 102 ? 7.344 1.737 7.122 1.00 96.69 102 ALA A N 1
ATOM 774 C CA . ALA A 1 102 ? 6.681 1.830 5.823 1.00 96.69 102 ALA A CA 1
ATOM 775 C C . ALA A 1 102 ? 7.289 2.953 4.967 1.00 96.69 102 ALA A C 1
ATOM 777 O O . ALA A 1 102 ? 7.602 2.728 3.797 1.00 96.69 102 ALA A O 1
ATOM 778 N N . GLY A 1 103 ? 7.561 4.116 5.572 1.00 96.25 103 GLY A N 1
ATOM 779 C CA . GLY A 1 103 ? 8.261 5.225 4.914 1.00 96.25 103 GLY A CA 1
ATOM 780 C C . GLY A 1 103 ? 9.640 4.816 4.386 1.00 96.25 103 GLY A C 1
ATOM 781 O O . GLY A 1 103 ? 9.906 4.937 3.190 1.00 96.25 103 GLY A O 1
ATOM 782 N N . ARG A 1 104 ? 10.477 4.204 5.236 1.00 97.12 104 ARG A N 1
ATOM 783 C CA . ARG A 1 104 ? 11.797 3.691 4.820 1.00 97.12 104 ARG A CA 1
ATOM 784 C C . ARG A 1 104 ? 11.705 2.652 3.704 1.00 97.12 104 ARG A C 1
ATOM 786 O O . ARG A 1 104 ? 12.538 2.652 2.802 1.00 97.12 104 ARG A O 1
ATOM 793 N N . ALA A 1 105 ? 10.701 1.773 3.741 1.00 96.69 105 ALA A N 1
ATOM 794 C CA . ALA A 1 105 ? 10.477 0.787 2.684 1.00 96.69 105 ALA A CA 1
ATOM 795 C C . ALA A 1 105 ? 10.166 1.447 1.337 1.00 96.69 105 ALA A C 1
ATOM 797 O O . ALA A 1 105 ? 10.709 1.044 0.306 1.00 96.69 105 ALA A O 1
ATOM 798 N N . ALA A 1 106 ? 9.293 2.456 1.347 1.00 96.25 106 ALA A N 1
ATOM 799 C CA . ALA A 1 106 ? 8.898 3.204 0.163 1.00 96.25 106 ALA A CA 1
ATOM 800 C C . ALA A 1 106 ? 10.079 3.986 -0.434 1.00 96.25 106 ALA A C 1
ATOM 802 O O . ALA A 1 106 ? 10.323 3.897 -1.640 1.00 96.25 106 ALA A O 1
ATOM 803 N N . GLU A 1 107 ? 10.861 4.671 0.402 1.00 95.31 107 GLU A N 1
ATOM 804 C CA . GLU A 1 107 ? 12.095 5.352 -0.007 1.00 95.31 107 GLU A CA 1
ATOM 805 C C . GLU A 1 107 ? 13.094 4.366 -0.607 1.00 95.31 107 GLU A C 1
ATOM 807 O O . GLU A 1 107 ? 13.575 4.561 -1.727 1.00 95.31 107 GLU A O 1
ATOM 812 N N . LYS A 1 108 ? 13.343 3.248 0.084 1.00 94.88 108 LYS A N 1
ATOM 813 C CA . LYS A 1 108 ? 14.309 2.253 -0.374 1.00 94.88 108 LYS A CA 1
ATOM 814 C C . LYS A 1 108 ? 13.890 1.587 -1.678 1.00 94.88 108 LYS A C 1
ATOM 816 O O . LYS A 1 108 ? 14.728 1.292 -2.539 1.00 94.88 108 LYS A O 1
ATOM 821 N N . LEU A 1 109 ? 12.591 1.351 -1.849 1.00 94.62 109 LEU A N 1
ATOM 822 C CA . LEU A 1 109 ? 12.040 0.874 -3.106 1.00 94.62 109 LEU A CA 1
ATOM 823 C C . LEU A 1 109 ? 12.253 1.908 -4.213 1.00 94.62 109 LEU A C 1
ATOM 825 O O . LEU A 1 109 ? 12.753 1.537 -5.271 1.00 94.62 109 LEU A O 1
ATOM 829 N N . LEU A 1 110 ? 11.947 3.185 -3.975 1.00 92.62 110 LEU A N 1
ATOM 830 C CA . LEU A 1 110 ? 12.196 4.253 -4.943 1.00 92.62 110 LEU A CA 1
ATOM 831 C C . LEU A 1 110 ? 13.673 4.302 -5.346 1.00 92.62 110 LEU A C 1
ATOM 833 O O . LEU A 1 110 ? 13.954 4.270 -6.539 1.00 92.62 110 LEU A O 1
ATOM 837 N N . GLU A 1 111 ? 14.622 4.299 -4.409 1.00 91.25 111 GLU A N 1
ATOM 838 C CA . GLU A 1 111 ? 16.065 4.233 -4.713 1.00 91.25 111 GLU A CA 1
ATOM 839 C C . GLU A 1 111 ? 16.429 3.066 -5.643 1.00 91.25 111 GLU A C 1
ATOM 841 O O . GLU A 1 111 ? 17.268 3.199 -6.536 1.00 91.25 111 GLU A O 1
ATOM 846 N N . SER A 1 112 ? 15.789 1.916 -5.429 1.00 88.88 112 SER A N 1
ATOM 847 C CA . SER A 1 112 ? 16.064 0.681 -6.165 1.00 88.88 112 SER A CA 1
ATOM 848 C C . SER A 1 112 ? 15.417 0.668 -7.551 1.00 88.88 112 SER A C 1
ATOM 850 O O . SER A 1 112 ? 15.991 0.129 -8.506 1.00 88.88 112 SER A O 1
ATOM 852 N N . LEU A 1 113 ? 14.235 1.276 -7.671 1.00 86.81 113 LEU A N 1
ATOM 853 C CA . LEU A 1 113 ? 13.538 1.463 -8.933 1.00 86.81 113 LEU A CA 1
ATOM 854 C C . LEU A 1 113 ? 14.388 2.328 -9.861 1.00 86.81 113 LEU A C 1
ATOM 856 O O . LEU A 1 113 ? 15.060 3.267 -9.447 1.00 86.81 113 LEU A O 1
ATOM 860 N N . GLN A 1 114 ? 14.345 2.025 -11.150 1.00 70.56 114 GLN A N 1
ATOM 861 C CA . GLN A 1 114 ? 14.884 2.891 -12.190 1.0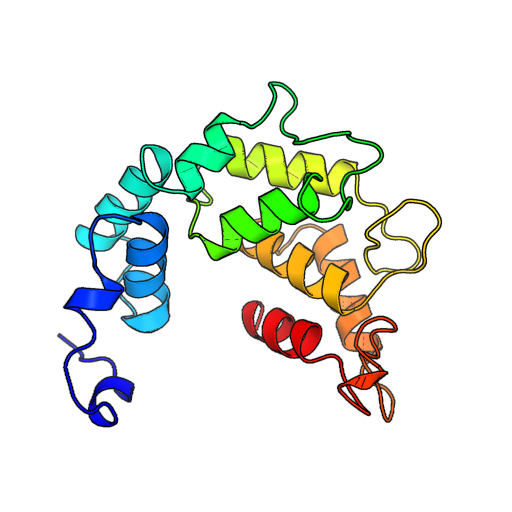0 70.56 114 GLN A CA 1
ATOM 862 C C . GLN A 1 114 ? 13.747 3.138 -13.180 1.00 70.56 114 GLN A C 1
ATOM 864 O O . GLN A 1 114 ? 13.368 2.181 -13.858 1.00 70.56 114 GLN A O 1
ATOM 869 N N . PRO A 1 115 ? 13.180 4.356 -13.271 1.00 64.19 115 PRO A N 1
ATOM 870 C CA . PRO A 1 115 ? 12.282 4.691 -14.359 1.00 64.19 115 PRO A CA 1
ATOM 871 C C . PRO A 1 115 ? 13.128 4.717 -15.632 1.00 64.19 115 PRO A C 1
ATOM 873 O O . PRO A 1 115 ? 13.862 5.661 -15.908 1.00 64.19 115 PRO A O 1
ATOM 876 N N . ARG A 1 116 ? 13.128 3.609 -16.372 1.00 60.78 116 ARG A N 1
ATOM 877 C CA . ARG A 1 116 ? 13.662 3.572 -17.734 1.00 60.78 116 ARG A CA 1
ATOM 878 C C . ARG A 1 116 ? 12.470 3.834 -18.640 1.00 60.78 116 ARG A C 1
ATOM 880 O O . ARG A 1 116 ? 11.611 2.969 -18.740 1.00 60.78 116 ARG A O 1
ATOM 887 N N . ALA A 1 117 ? 12.432 5.008 -19.269 1.00 66.62 117 ALA A N 1
ATOM 888 C CA . ALA A 1 117 ? 11.314 5.463 -20.098 1.00 66.62 117 ALA A CA 1
ATOM 889 C C . ALA A 1 117 ? 9.984 5.583 -19.323 1.00 66.62 117 ALA A C 1
ATOM 891 O O . ALA A 1 117 ? 8.993 4.977 -19.713 1.00 66.62 117 ALA A O 1
ATOM 892 N N . GLY A 1 118 ? 9.973 6.325 -18.209 1.00 77.75 118 GLY A N 1
ATOM 893 C CA . GLY A 1 118 ? 8.766 6.685 -17.454 1.00 77.75 118 GLY A CA 1
ATOM 894 C C . GLY A 1 118 ? 8.231 5.620 -16.492 1.00 77.75 118 GLY A C 1
ATOM 895 O O . GLY A 1 118 ? 8.011 5.913 -15.323 1.00 77.75 118 GLY A O 1
ATOM 896 N N . GLY A 1 119 ? 8.054 4.371 -16.936 1.00 86.25 119 GLY A N 1
ATOM 897 C CA . GLY A 1 119 ? 7.471 3.292 -16.120 1.00 86.25 119 GLY A CA 1
ATOM 898 C C . GLY A 1 119 ? 8.463 2.505 -15.244 1.00 86.25 119 GLY A C 1
ATOM 899 O O . GLY A 1 119 ? 9.683 2.624 -15.371 1.00 86.25 119 GLY A O 1
ATOM 900 N N . PHE A 1 120 ? 7.936 1.610 -14.396 1.00 89.06 120 PHE A N 1
ATOM 901 C CA . PHE A 1 120 ? 8.719 0.718 -13.533 1.00 89.06 120 PHE A CA 1
ATOM 902 C C . PHE A 1 120 ? 8.830 -0.719 -14.053 1.00 89.06 120 PHE A C 1
ATOM 904 O O . PHE A 1 120 ? 7.948 -1.253 -14.728 1.00 89.06 120 PHE A O 1
ATOM 911 N N . SER A 1 121 ? 9.924 -1.379 -13.673 1.00 88.19 121 SER A N 1
ATOM 912 C CA . SER A 1 121 ? 10.228 -2.769 -14.013 1.00 88.19 121 SER A CA 1
ATOM 913 C C . SER A 1 121 ? 10.562 -3.575 -12.761 1.00 88.19 121 SER A C 1
ATOM 915 O O . SER A 1 121 ? 11.158 -3.048 -11.827 1.00 88.19 121 SER A O 1
ATOM 917 N N . ALA A 1 122 ? 10.220 -4.865 -12.756 1.00 87.31 122 ALA A N 1
ATOM 918 C CA . ALA A 1 122 ? 10.534 -5.777 -11.656 1.00 87.31 122 ALA A CA 1
ATOM 919 C C . ALA A 1 122 ? 12.023 -6.183 -11.602 1.00 87.31 122 ALA A C 1
ATOM 921 O O . ALA A 1 122 ? 12.483 -6.739 -10.606 1.00 87.31 122 ALA A O 1
ATOM 922 N N . ALA A 1 123 ? 12.789 -5.934 -12.668 1.00 84.25 123 ALA A N 1
ATOM 923 C CA . ALA A 1 123 ? 14.211 -6.257 -12.716 1.00 84.25 123 ALA A CA 1
ATOM 924 C C . ALA A 1 123 ? 14.996 -5.265 -13.579 1.00 84.25 123 ALA A C 1
ATOM 926 O O . ALA A 1 123 ? 14.501 -4.732 -14.577 1.00 84.25 123 ALA A O 1
ATOM 927 N N . ARG A 1 124 ? 16.269 -5.059 -13.224 1.00 80.50 124 ARG A N 1
ATOM 928 C CA . ARG A 1 124 ? 17.199 -4.244 -14.017 1.00 80.50 124 ARG A CA 1
ATOM 929 C C . ARG A 1 124 ? 17.324 -4.818 -15.433 1.00 80.50 124 ARG A C 1
ATOM 931 O O . ARG A 1 124 ? 17.400 -6.027 -15.613 1.00 80.50 124 ARG A O 1
ATOM 938 N N . GLY A 1 125 ? 17.328 -3.938 -16.433 1.00 81.12 125 GLY A N 1
ATOM 939 C CA . GLY A 1 125 ? 17.452 -4.318 -17.846 1.00 81.12 125 GLY A CA 1
ATOM 940 C C . GLY A 1 125 ? 16.170 -4.843 -18.504 1.00 81.12 125 GLY A C 1
ATOM 941 O O . GLY A 1 125 ? 16.172 -5.051 -19.712 1.00 81.12 125 GLY A O 1
ATOM 942 N N . ARG A 1 126 ? 15.066 -5.018 -17.761 1.00 81.94 126 ARG A N 1
ATOM 943 C CA . ARG A 1 126 ? 13.756 -5.344 -18.348 1.00 81.94 126 ARG A CA 1
ATOM 944 C C . ARG A 1 126 ? 12.951 -4.080 -18.675 1.00 81.94 126 ARG A C 1
ATOM 946 O O . ARG A 1 126 ? 13.044 -3.113 -17.915 1.00 81.94 126 ARG A O 1
ATOM 953 N N . PRO A 1 127 ? 12.147 -4.091 -19.755 1.00 83.31 127 PRO A N 1
ATOM 954 C CA . PRO A 1 127 ? 11.252 -2.984 -20.066 1.00 83.31 127 PRO A CA 1
ATOM 955 C C . PRO A 1 127 ? 10.185 -2.820 -18.971 1.00 83.31 127 PRO A C 1
ATOM 957 O O . PRO A 1 127 ? 9.804 -3.813 -18.339 1.00 83.31 127 PRO A O 1
ATOM 960 N N . PRO A 1 128 ? 9.671 -1.598 -18.753 1.00 85.19 128 PRO A N 1
ATOM 961 C CA . PRO A 1 128 ? 8.596 -1.380 -17.800 1.00 85.19 128 PRO A CA 1
ATOM 962 C C . PRO A 1 128 ? 7.320 -2.162 -18.116 1.00 85.19 128 PRO A C 1
ATOM 964 O O . PRO A 1 128 ? 6.915 -2.289 -19.278 1.00 85.19 128 PRO A O 1
ATOM 967 N N . SER A 1 129 ? 6.642 -2.620 -17.065 1.00 83.75 129 SER A N 1
ATOM 968 C CA . SER A 1 129 ? 5.395 -3.385 -17.155 1.00 83.75 129 SER A CA 1
ATOM 969 C C . SER A 1 129 ? 4.224 -2.582 -16.580 1.00 83.75 129 SER A C 1
ATOM 971 O O . SER A 1 129 ? 4.328 -2.125 -15.443 1.00 83.75 129 SER A O 1
ATOM 973 N N . PRO A 1 130 ? 3.091 -2.429 -17.297 1.00 84.31 130 PRO A N 1
ATOM 974 C CA . PRO A 1 130 ? 1.939 -1.675 -16.799 1.00 84.31 130 PRO A CA 1
ATOM 975 C C . PRO A 1 130 ? 1.398 -2.164 -15.450 1.00 84.31 130 PRO A C 1
ATOM 977 O O . PRO A 1 130 ? 1.141 -1.348 -14.572 1.00 84.31 130 PRO A O 1
ATOM 980 N N . CYS A 1 131 ? 1.270 -3.481 -15.245 1.00 85.25 131 CYS A N 1
ATOM 981 C CA . CYS A 1 131 ? 0.738 -4.022 -13.988 1.00 85.25 131 CYS A CA 1
ATOM 982 C C . CYS A 1 131 ? 1.670 -3.767 -12.802 1.00 85.25 131 CYS A C 1
ATOM 984 O O . CYS A 1 131 ? 1.210 -3.370 -11.736 1.00 85.25 131 CYS A O 1
ATOM 986 N N . PHE A 1 132 ? 2.977 -3.950 -13.000 1.00 88.75 132 PHE A N 1
ATOM 987 C CA . PHE A 1 132 ? 3.962 -3.704 -11.953 1.00 88.75 132 PHE A CA 1
ATOM 988 C C . PHE A 1 132 ? 4.037 -2.215 -11.610 1.00 88.75 132 PHE A C 1
ATOM 990 O O . PHE A 1 132 ? 4.001 -1.858 -10.437 1.00 88.75 132 PHE A O 1
ATOM 997 N N . THR A 1 133 ? 4.073 -1.347 -12.626 1.00 89.75 133 THR A N 1
ATOM 998 C CA . THR A 1 133 ? 4.042 0.107 -12.435 1.00 89.75 133 THR A CA 1
ATOM 999 C C . THR A 1 133 ? 2.803 0.534 -11.655 1.00 89.75 133 THR A C 1
ATOM 1001 O O . THR A 1 133 ? 2.931 1.260 -10.673 1.00 89.75 133 THR A O 1
ATOM 1004 N N . ALA A 1 134 ? 1.620 0.049 -12.039 1.00 89.38 134 ALA A N 1
ATOM 1005 C CA . ALA A 1 134 ? 0.373 0.429 -11.388 1.00 89.38 134 ALA A CA 1
ATOM 1006 C C . ALA A 1 134 ? 0.297 -0.064 -9.931 1.00 89.38 134 ALA A C 1
ATOM 1008 O O . ALA A 1 134 ? -0.090 0.700 -9.057 1.00 89.38 134 ALA A O 1
ATOM 1009 N N . GLU A 1 135 ? 0.716 -1.291 -9.616 1.00 91.38 135 GLU A N 1
ATOM 1010 C CA . GLU A 1 135 ? 0.709 -1.759 -8.218 1.00 91.38 135 GLU A CA 1
ATOM 1011 C C . GLU A 1 135 ? 1.738 -1.015 -7.351 1.00 91.38 135 GLU A C 1
ATOM 1013 O O . GLU A 1 135 ? 1.425 -0.580 -6.241 1.00 91.38 135 GLU A O 1
ATOM 1018 N N . VAL A 1 136 ? 2.954 -0.800 -7.867 1.00 93.69 136 VAL A N 1
ATOM 1019 C CA . VAL A 1 136 ? 4.012 -0.079 -7.142 1.00 93.69 136 VAL A CA 1
ATOM 1020 C C . VAL A 1 136 ? 3.609 1.362 -6.875 1.00 93.69 136 VAL A C 1
ATOM 1022 O O . VAL A 1 136 ? 3.711 1.820 -5.737 1.00 93.69 136 VAL A O 1
ATOM 1025 N N . CYS A 1 137 ? 3.120 2.077 -7.889 1.00 93.44 137 CYS A N 1
ATOM 1026 C CA . CYS A 1 137 ? 2.638 3.432 -7.687 1.00 93.44 137 CYS A CA 1
ATOM 1027 C C . CYS A 1 137 ? 1.508 3.426 -6.624 1.00 93.44 137 CYS A C 1
ATOM 1029 O O . CYS A 1 137 ? 1.482 4.329 -5.791 1.00 93.44 137 CYS A O 1
ATOM 1031 N N . ALA A 1 138 ? 0.611 2.423 -6.590 1.00 92.56 138 ALA A N 1
ATOM 1032 C CA . ALA A 1 138 ? -0.592 2.445 -5.740 1.00 92.56 138 ALA A CA 1
ATOM 1033 C C . ALA A 1 138 ? -0.221 2.222 -4.281 1.00 92.56 138 ALA A C 1
ATOM 1035 O O . ALA A 1 138 ? -0.852 2.759 -3.369 1.00 92.56 138 ALA A O 1
ATOM 1036 N N . ALA A 1 139 ? 0.810 1.410 -4.064 1.00 95.19 139 ALA A N 1
ATOM 1037 C CA . ALA A 1 139 ? 1.415 1.220 -2.764 1.00 95.19 139 ALA A CA 1
ATOM 1038 C C . ALA A 1 139 ? 2.150 2.488 -2.306 1.00 95.19 139 ALA A C 1
ATOM 1040 O O . ALA A 1 139 ? 1.910 2.971 -1.204 1.00 95.19 139 ALA A O 1
ATOM 1041 N N . LEU A 1 140 ? 2.979 3.083 -3.168 1.00 95.75 140 LEU A N 1
ATOM 1042 C CA . LEU A 1 140 ? 3.726 4.303 -2.846 1.00 95.75 140 LEU A CA 1
ATOM 1043 C C . LEU A 1 140 ? 2.799 5.492 -2.547 1.00 95.75 140 LEU A C 1
ATOM 1045 O O . LEU A 1 140 ? 3.039 6.226 -1.592 1.00 95.75 140 LEU A O 1
ATOM 1049 N N . ALA A 1 141 ? 1.714 5.659 -3.306 1.00 94.00 141 ALA A N 1
ATOM 1050 C CA . ALA A 1 141 ? 0.713 6.695 -3.060 1.00 94.00 141 ALA A CA 1
ATOM 1051 C C . ALA A 1 141 ? 0.076 6.559 -1.670 1.00 94.00 141 ALA A C 1
ATOM 1053 O O . ALA A 1 141 ? -0.043 7.552 -0.955 1.00 94.00 141 ALA A O 1
ATOM 1054 N N . ARG A 1 142 ? -0.257 5.328 -1.252 1.00 92.25 142 ARG A N 1
ATOM 1055 C CA . ARG A 1 142 ? -0.777 5.055 0.098 1.00 92.25 142 ARG A CA 1
ATOM 1056 C C . ARG A 1 142 ? 0.207 5.438 1.193 1.00 92.25 142 ARG A C 1
ATOM 1058 O O . ARG A 1 142 ? -0.237 5.902 2.231 1.00 92.25 142 ARG A O 1
ATOM 1065 N N . PHE A 1 143 ? 1.506 5.291 0.949 1.00 95.62 143 PHE A N 1
ATOM 1066 C CA . PHE A 1 143 ? 2.564 5.680 1.883 1.00 95.62 143 PHE A CA 1
ATOM 1067 C C . PHE A 1 143 ? 2.989 7.153 1.763 1.00 95.62 143 PHE A C 1
ATOM 1069 O O . PHE A 1 143 ? 4.052 7.522 2.246 1.00 95.62 143 PHE A O 1
ATOM 1076 N N . GLY A 1 144 ? 2.184 8.008 1.119 1.00 94.25 144 GLY A N 1
ATOM 1077 C CA . GLY A 1 144 ? 2.431 9.454 1.045 1.00 94.25 144 GLY A CA 1
ATOM 1078 C C . GLY A 1 144 ? 3.336 9.903 -0.107 1.00 94.25 144 GLY A C 1
ATOM 1079 O O . GLY A 1 144 ? 3.614 11.091 -0.247 1.00 94.25 144 GLY A O 1
ATOM 1080 N N . PHE A 1 145 ? 3.753 8.996 -0.995 1.00 94.69 145 PHE A N 1
ATOM 1081 C CA . PHE A 1 145 ? 4.654 9.308 -2.114 1.00 94.69 145 PHE A CA 1
ATOM 1082 C C . PHE A 1 145 ? 3.915 9.644 -3.419 1.00 94.69 145 PHE A C 1
ATOM 1084 O O . PHE A 1 145 ? 4.539 9.693 -4.477 1.00 94.69 145 PHE A O 1
ATOM 1091 N N . ALA A 1 146 ? 2.605 9.910 -3.378 1.00 91.94 146 ALA A N 1
ATOM 1092 C CA . ALA A 1 146 ? 1.801 10.214 -4.571 1.00 91.94 146 ALA A CA 1
ATOM 1093 C C . ALA A 1 146 ? 2.351 11.408 -5.377 1.00 91.94 146 ALA A C 1
ATOM 1095 O O . ALA A 1 146 ? 2.327 11.407 -6.607 1.00 91.94 146 ALA A O 1
ATOM 1096 N N . HIS A 1 147 ? 2.898 12.411 -4.686 1.00 91.38 147 HIS A N 1
ATOM 1097 C CA . HIS A 1 147 ? 3.484 13.600 -5.309 1.00 91.38 147 HIS A CA 1
ATOM 1098 C C . HIS A 1 147 ? 4.979 13.470 -5.618 1.00 91.38 147 HIS A C 1
ATOM 1100 O O . HIS A 1 147 ? 5.568 14.412 -6.151 1.00 91.38 147 HIS A O 1
ATOM 1106 N N . ASN A 1 148 ? 5.601 12.322 -5.329 1.00 92.75 148 ASN A N 1
ATOM 1107 C CA . ASN A 1 148 ? 6.995 12.093 -5.679 1.00 92.75 148 ASN A CA 1
ATOM 1108 C C . ASN A 1 148 ? 7.166 12.179 -7.211 1.00 92.75 148 ASN A C 1
ATOM 1110 O O . ASN A 1 148 ? 6.402 11.530 -7.934 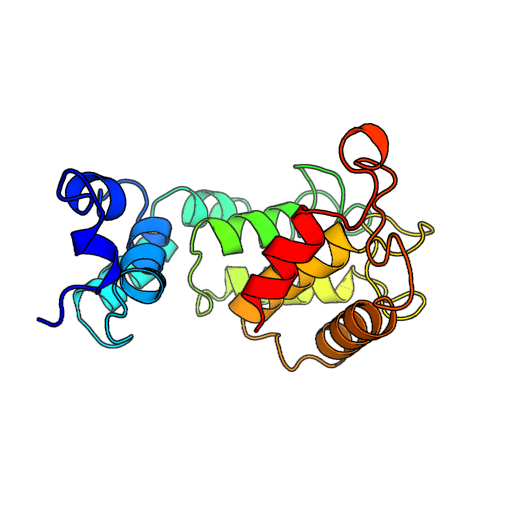1.00 92.75 148 ASN A O 1
ATOM 1114 N N . PRO A 1 149 ? 8.162 12.924 -7.733 1.00 91.06 149 PRO A N 1
ATOM 1115 C CA . PRO A 1 149 ? 8.334 13.116 -9.174 1.00 91.06 149 PRO A CA 1
ATOM 1116 C C . PRO A 1 149 ? 8.376 11.811 -9.975 1.00 91.06 149 PRO A C 1
ATOM 1118 O O . PRO A 1 149 ? 7.773 11.727 -11.039 1.00 91.06 149 PRO A O 1
ATOM 1121 N N . ARG A 1 150 ? 9.003 10.763 -9.429 1.00 90.25 150 ARG A N 1
ATOM 1122 C CA . ARG A 1 150 ? 9.162 9.463 -10.101 1.00 90.25 150 ARG A CA 1
ATOM 1123 C C . ARG A 1 150 ? 7.854 8.678 -10.142 1.00 90.25 150 ARG A C 1
ATOM 1125 O O . ARG A 1 150 ? 7.590 7.974 -11.107 1.00 90.25 150 ARG A O 1
ATOM 1132 N N . VAL A 1 151 ? 7.025 8.814 -9.104 1.00 91.19 151 VAL A N 1
ATOM 1133 C CA . VAL A 1 151 ? 5.673 8.234 -9.076 1.00 91.19 151 VAL A CA 1
ATOM 1134 C C . VAL A 1 151 ? 4.781 8.955 -10.083 1.00 91.19 151 VAL A C 1
ATOM 1136 O O . VAL A 1 151 ? 4.072 8.298 -10.838 1.00 91.19 151 VAL A O 1
ATOM 1139 N N . ARG A 1 152 ? 4.859 10.289 -10.153 1.00 89.44 152 ARG A N 1
ATOM 1140 C CA . ARG A 1 152 ? 4.101 11.092 -11.125 1.00 89.44 152 ARG A CA 1
ATOM 1141 C C . ARG A 1 152 ? 4.492 10.788 -12.568 1.00 89.44 152 ARG A C 1
ATOM 1143 O O . ARG A 1 152 ? 3.608 10.650 -13.402 1.00 89.44 152 ARG A O 1
ATOM 1150 N N . GLU A 1 153 ? 5.785 10.650 -12.848 1.00 88.38 153 GLU A N 1
ATOM 1151 C CA . GLU A 1 153 ? 6.295 10.259 -14.166 1.00 88.38 153 GLU A CA 1
ATOM 1152 C C . GLU A 1 153 ? 5.774 8.872 -14.574 1.00 88.38 153 GLU A C 1
ATOM 1154 O O . GLU A 1 153 ? 5.264 8.695 -15.677 1.00 88.38 153 GLU A O 1
ATOM 1159 N N . ALA A 1 154 ? 5.803 7.907 -13.653 1.00 88.81 154 ALA A N 1
ATOM 1160 C CA . ALA A 1 154 ? 5.270 6.568 -13.882 1.00 88.81 154 ALA A CA 1
ATOM 1161 C C . ALA A 1 154 ? 3.746 6.545 -14.094 1.00 88.81 154 ALA A C 1
ATOM 1163 O O . ALA A 1 154 ? 3.248 5.772 -14.915 1.00 88.81 154 ALA A O 1
ATOM 1164 N N . VAL A 1 155 ? 3.000 7.406 -13.397 1.00 86.38 155 VAL A N 1
ATOM 1165 C CA . VAL A 1 155 ? 1.556 7.591 -13.614 1.00 86.38 155 VAL A CA 1
ATOM 1166 C C . VAL A 1 155 ? 1.278 8.253 -14.967 1.00 86.38 155 VAL A C 1
ATOM 1168 O O . VAL A 1 155 ? 0.399 7.789 -15.689 1.00 86.38 155 VAL A O 1
ATOM 1171 N N . ALA A 1 156 ? 2.040 9.281 -15.352 1.00 85.12 156 ALA A N 1
ATOM 1172 C CA . ALA A 1 156 ? 1.928 9.908 -16.671 1.00 85.12 156 ALA A CA 1
ATOM 1173 C C . ALA A 1 156 ? 2.207 8.892 -17.786 1.00 85.12 156 ALA A C 1
ATOM 1175 O O . ALA A 1 156 ? 1.414 8.749 -18.710 1.00 85.12 156 ALA A O 1
ATOM 1176 N N . TRP A 1 157 ? 3.252 8.082 -17.622 1.00 84.44 157 TRP A N 1
ATOM 1177 C CA . TRP A 1 157 ? 3.570 6.989 -18.531 1.00 84.44 157 TRP A CA 1
ATOM 1178 C C . TRP A 1 157 ? 2.440 5.951 -18.650 1.00 84.44 157 TRP A C 1
ATOM 1180 O O . TRP A 1 157 ? 2.180 5.439 -19.741 1.00 84.44 157 TRP A O 1
ATOM 1190 N N . LEU A 1 158 ? 1.736 5.635 -17.553 1.00 81.62 158 LEU A N 1
ATOM 1191 C CA . LEU A 1 158 ? 0.552 4.764 -17.590 1.00 81.62 158 LEU A CA 1
ATOM 1192 C C . LEU A 1 158 ? -0.605 5.404 -18.368 1.00 81.62 158 LEU A C 1
ATOM 1194 O O . LEU A 1 158 ? -1.292 4.694 -19.106 1.00 81.62 158 LEU A O 1
ATOM 1198 N N . ALA A 1 159 ? -0.813 6.714 -18.201 1.00 78.81 159 ALA A N 1
ATOM 1199 C CA . ALA A 1 159 ? -1.876 7.475 -18.852 1.00 78.81 159 ALA A CA 1
ATOM 1200 C C . ALA A 1 159 ? -1.629 7.655 -20.359 1.00 78.81 159 ALA A C 1
ATOM 1202 O O . ALA A 1 159 ? -2.548 7.472 -21.152 1.00 78.81 159 ALA A O 1
ATOM 1203 N N . GLU A 1 160 ? -0.390 7.935 -20.768 1.00 76.00 160 GLU A N 1
ATOM 1204 C CA . GLU A 1 160 ? 0.008 8.077 -22.176 1.00 76.00 160 GLU A CA 1
ATOM 1205 C C . GLU A 1 160 ? -0.127 6.763 -22.96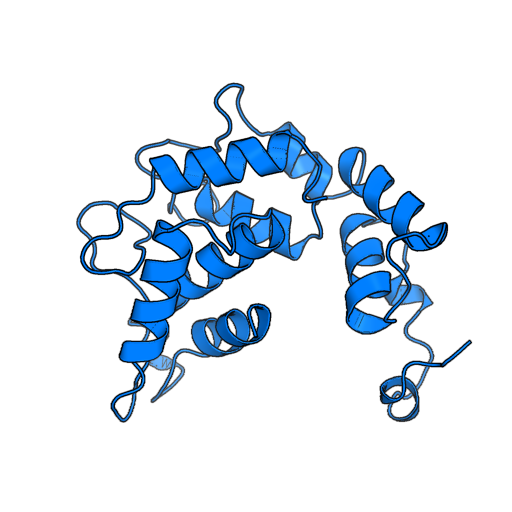3 1.00 76.00 160 GLU A C 1
ATOM 1207 O O . GLU A 1 160 ? -0.370 6.775 -24.169 1.00 76.00 160 GLU A O 1
ATOM 1212 N N . ARG A 1 161 ? -0.034 5.606 -22.292 1.00 67.69 161 ARG A N 1
ATOM 1213 C CA . ARG A 1 161 ? -0.181 4.281 -22.921 1.00 67.69 161 ARG A CA 1
ATOM 1214 C C . ARG A 1 161 ? -1.626 3.894 -23.278 1.00 67.69 161 ARG A C 1
ATOM 1216 O O . ARG A 1 161 ? -1.831 2.847 -23.893 1.00 67.69 161 ARG A O 1
ATOM 1223 N N . ASN A 1 162 ? -2.623 4.732 -22.976 1.00 56.00 162 ASN A N 1
ATOM 1224 C CA . ASN A 1 162 ? -4.036 4.532 -23.342 1.00 56.00 162 ASN A CA 1
ATOM 1225 C C . ASN A 1 162 ? -4.338 4.824 -24.833 1.00 56.00 162 ASN A C 1
ATOM 1227 O O . ASN A 1 162 ? -5.239 5.595 -25.151 1.00 56.00 162 ASN A O 1
ATOM 1231 N N . GLY A 1 163 ? -3.599 4.212 -25.767 1.00 46.66 163 GLY A N 1
ATOM 1232 C CA . GLY A 1 163 ? -3.637 4.586 -27.192 1.00 46.66 163 GLY A CA 1
ATOM 1233 C C . GLY A 1 163 ? -4.053 3.519 -28.213 1.00 46.66 163 GLY A C 1
ATOM 1234 O O . GLY A 1 163 ? -3.940 3.775 -29.407 1.00 46.66 163 GLY A O 1
ATOM 1235 N N . GLY A 1 164 ? -4.512 2.326 -27.819 1.00 47.62 164 GLY A N 1
ATOM 1236 C CA . GLY A 1 164 ? -4.963 1.315 -28.788 1.00 47.62 164 GLY A CA 1
ATOM 1237 C C . GLY A 1 164 ? -5.524 0.041 -28.157 1.00 47.62 164 GLY A C 1
ATOM 1238 O O . GLY A 1 164 ? -5.436 -0.147 -26.941 1.00 47.62 164 GLY A O 1
ATOM 1239 N N . VAL A 1 165 ? -6.104 -0.838 -28.987 1.00 44.16 165 VAL A N 1
ATOM 1240 C CA . VAL A 1 165 ? -6.593 -2.172 -28.586 1.00 44.16 165 VAL A CA 1
ATOM 1241 C C . VAL A 1 165 ? -5.449 -2.908 -27.865 1.00 44.16 165 VAL A C 1
ATOM 1243 O O . VAL A 1 165 ? -4.488 -3.322 -28.503 1.00 44.16 165 VAL A O 1
ATOM 1246 N N . GLY A 1 166 ? -5.498 -2.995 -26.526 1.00 53.09 166 GLY A N 1
ATOM 1247 C CA . GLY A 1 166 ? -4.407 -3.551 -25.705 1.00 53.09 166 GLY A CA 1
ATOM 1248 C C . GLY A 1 166 ? -3.559 -2.556 -24.885 1.00 53.09 166 GLY A C 1
ATOM 1249 O O . GLY A 1 166 ? -2.462 -2.927 -24.475 1.00 53.09 166 GLY A O 1
ATOM 1250 N N . GLY A 1 167 ? -4.042 -1.338 -24.597 1.00 58.78 167 GLY A N 1
ATOM 1251 C CA . GLY A 1 167 ? -3.299 -0.238 -23.934 1.00 58.78 167 GLY A CA 1
ATOM 1252 C C . GLY A 1 167 ? -2.481 -0.569 -22.670 1.00 58.78 167 GLY A C 1
ATOM 1253 O O . GLY A 1 167 ? -1.448 0.050 -22.426 1.00 58.78 167 GLY A O 1
ATOM 1254 N N . TRP A 1 168 ? -2.841 -1.611 -21.915 1.00 70.12 168 TRP A N 1
ATOM 1255 C CA . TRP A 1 168 ? -2.014 -2.143 -20.823 1.00 70.12 168 TRP A CA 1
ATOM 1256 C C . TRP A 1 168 ? -1.715 -3.633 -20.993 1.00 70.12 168 TRP A C 1
ATOM 1258 O O . TRP A 1 168 ? -1.910 -4.411 -20.064 1.00 70.12 168 TRP A O 1
ATOM 1268 N N . SER A 1 169 ? -1.271 -4.073 -22.171 1.00 65.38 169 SER A N 1
ATOM 1269 C CA . SER A 1 169 ? -0.937 -5.481 -22.400 1.00 65.38 169 SER A CA 1
ATOM 1270 C C . SER A 1 169 ? 0.126 -5.960 -21.402 1.00 65.38 169 SER A C 1
ATOM 1272 O O . SER A 1 169 ? 1.194 -5.356 -21.276 1.00 65.38 169 SER A O 1
ATOM 1274 N N . CYS A 1 170 ? -0.153 -7.056 -20.701 1.00 65.06 170 CYS A N 1
ATOM 1275 C CA . CYS A 1 170 ? 0.793 -7.716 -19.808 1.00 65.06 170 CYS A CA 1
ATOM 1276 C C . CYS A 1 170 ? 1.228 -9.036 -20.460 1.00 65.06 170 CYS A C 1
ATOM 1278 O O . CYS A 1 170 ? 0.378 -9.910 -20.636 1.00 65.06 170 CYS A O 1
ATOM 1280 N N . PRO A 1 171 ? 2.516 -9.228 -20.807 1.00 64.00 171 PRO A N 1
ATOM 1281 C CA . PRO A 1 171 ? 2.980 -10.460 -21.449 1.00 64.00 171 PRO A CA 1
ATOM 1282 C C . PRO A 1 171 ? 2.662 -11.731 -20.654 1.00 64.00 171 PRO A C 1
ATOM 1284 O O . PRO A 1 171 ? 2.481 -12.792 -21.241 1.00 64.00 171 PRO A O 1
ATOM 1287 N N . GLU A 1 172 ? 2.567 -11.612 -19.330 1.00 62.94 172 GLU A N 1
ATOM 1288 C CA . GLU A 1 172 ? 2.267 -12.715 -18.416 1.00 62.94 172 GLU A CA 1
ATOM 1289 C C . GLU A 1 172 ? 0.778 -13.079 -18.425 1.00 62.94 172 GLU A C 1
ATOM 1291 O O . GLU A 1 172 ? 0.449 -14.248 -18.275 1.00 62.94 172 GLU A O 1
ATOM 1296 N N . LEU A 1 173 ? -0.123 -12.119 -18.663 1.00 63.91 173 LEU A N 1
ATOM 1297 C CA . LEU A 1 173 ? -1.580 -12.328 -18.661 1.00 63.91 173 LEU A CA 1
ATOM 1298 C C . LEU A 1 173 ? -2.215 -12.277 -20.055 1.00 63.91 173 LEU A C 1
ATOM 1300 O O . LEU A 1 173 ? -3.423 -12.463 -20.180 1.00 63.91 173 LEU A O 1
ATOM 1304 N N . ARG A 1 174 ? -1.414 -12.097 -21.112 1.00 65.25 174 ARG A N 1
ATOM 1305 C CA . ARG A 1 174 ? -1.872 -12.042 -22.515 1.00 65.25 174 ARG A CA 1
ATOM 1306 C C . ARG A 1 174 ? -2.672 -13.269 -22.969 1.00 65.25 174 ARG A C 1
ATOM 1308 O O . ARG A 1 174 ? -3.350 -13.208 -23.982 1.00 65.25 174 ARG A O 1
ATOM 1315 N N . HIS A 1 175 ? -2.544 -14.385 -22.250 1.00 61.53 175 HIS A N 1
ATOM 1316 C CA . HIS A 1 175 ? -3.252 -15.636 -22.523 1.00 61.53 175 HIS A CA 1
ATOM 1317 C C . HIS A 1 175 ? -4.628 -15.718 -21.838 1.00 61.53 175 HIS A C 1
ATOM 1319 O O . HIS A 1 175 ? -5.430 -16.569 -22.202 1.00 61.53 175 HIS A O 1
ATOM 1325 N N . LEU A 1 176 ? -4.902 -14.848 -20.858 1.00 57.62 176 LEU A N 1
ATOM 1326 C CA . LEU A 1 176 ? -6.165 -14.799 -20.110 1.00 57.62 176 LEU A CA 1
ATOM 1327 C C . LEU A 1 176 ? -7.047 -13.623 -20.531 1.00 57.62 176 LEU A C 1
ATOM 1329 O O . LEU A 1 176 ? -8.262 -13.679 -20.371 1.00 57.62 176 LEU A O 1
ATOM 1333 N N . VAL A 1 177 ? -6.446 -12.555 -21.058 1.00 60.19 177 VAL A N 1
ATOM 1334 C CA . VAL A 1 177 ? -7.160 -11.356 -21.499 1.00 60.19 177 VAL A CA 1
ATOM 1335 C C . VAL A 1 177 ? -6.620 -10.883 -22.846 1.00 60.19 177 VAL A C 1
ATOM 1337 O O . VAL A 1 177 ? -5.425 -10.643 -22.999 1.00 60.19 177 VAL A O 1
ATOM 1340 N N . ALA A 1 178 ? -7.511 -10.711 -23.823 1.00 56.97 178 ALA A N 1
ATOM 1341 C CA . ALA A 1 178 ? -7.166 -10.233 -25.167 1.00 56.97 178 ALA A CA 1
ATOM 1342 C C . ALA A 1 178 ? -6.919 -8.706 -25.237 1.00 56.97 178 ALA A C 1
ATOM 1344 O O . ALA A 1 178 ? -6.700 -8.165 -26.317 1.00 56.97 178 ALA A O 1
ATOM 1345 N N . GLY A 1 179 ? -6.981 -8.001 -24.099 1.00 65.19 179 GLY A N 1
ATOM 1346 C CA . GLY A 1 179 ? -6.960 -6.538 -24.018 1.00 65.19 179 GLY A CA 1
ATOM 1347 C C . GLY A 1 179 ? -6.084 -5.994 -22.885 1.00 65.19 179 GLY A C 1
ATOM 1348 O O . GLY A 1 179 ? -4.971 -6.463 -22.651 1.00 65.19 179 GLY A O 1
ATOM 1349 N N . ALA A 1 180 ? -6.567 -4.957 -22.197 1.00 69.38 180 ALA A N 1
ATOM 1350 C CA . ALA A 1 180 ? -5.846 -4.328 -21.093 1.00 69.38 180 ALA A CA 1
ATOM 1351 C C . ALA A 1 180 ? -5.653 -5.293 -19.909 1.00 69.38 180 ALA A C 1
ATOM 1353 O O . ALA A 1 180 ? -6.525 -6.103 -19.594 1.00 69.38 180 ALA A O 1
ATOM 1354 N N . CYS A 1 181 ? -4.508 -5.198 -19.233 1.00 71.81 181 CYS A N 1
ATOM 1355 C CA . CYS A 1 181 ? -4.232 -5.997 -18.049 1.00 71.81 181 CYS A CA 1
ATOM 1356 C C . CYS A 1 181 ? -5.186 -5.608 -16.906 1.00 71.81 181 CYS A C 1
ATOM 1358 O O . CYS A 1 181 ? -5.133 -4.463 -16.448 1.00 71.81 181 CYS A O 1
ATOM 1360 N N . PRO A 1 182 ? -5.992 -6.545 -16.372 1.00 69.38 182 PRO A N 1
ATOM 1361 C CA . PRO A 1 182 ? -6.960 -6.248 -15.319 1.00 69.38 182 PRO A CA 1
ATOM 1362 C C . PRO A 1 182 ? -6.286 -5.779 -14.028 1.00 69.38 182 PRO A C 1
ATOM 1364 O O . PRO A 1 182 ? -6.833 -4.930 -13.333 1.00 69.38 182 PRO A O 1
ATOM 1367 N N . ILE A 1 183 ? -5.072 -6.264 -13.736 1.00 72.62 183 ILE A N 1
ATOM 1368 C CA . ILE A 1 183 ? -4.282 -5.794 -12.589 1.00 72.62 183 ILE A CA 1
ATOM 1369 C C . ILE A 1 183 ? -3.945 -4.313 -12.759 1.00 72.62 183 ILE A C 1
ATOM 1371 O O . ILE A 1 183 ? -4.130 -3.542 -11.827 1.00 72.62 183 ILE A O 1
ATOM 1375 N N . ALA A 1 184 ? -3.512 -3.900 -13.956 1.00 71.06 184 ALA A N 1
ATOM 1376 C CA . ALA A 1 184 ? -3.234 -2.493 -14.228 1.00 71.06 184 ALA A CA 1
ATOM 1377 C C . ALA A 1 184 ? -4.506 -1.640 -14.102 1.00 71.06 184 ALA A C 1
ATOM 1379 O O . ALA A 1 184 ? -4.455 -0.594 -13.468 1.00 71.06 184 ALA A O 1
ATOM 1380 N N . CYS A 1 185 ? -5.652 -2.113 -14.608 1.00 70.00 185 CYS A N 1
ATOM 1381 C CA . CYS A 1 185 ? -6.930 -1.410 -14.472 1.00 70.00 185 CYS A CA 1
ATOM 1382 C C . CYS A 1 185 ? -7.361 -1.231 -13.016 1.00 70.00 185 CYS A C 1
ATOM 1384 O O . CYS A 1 185 ? -7.658 -0.118 -12.592 1.00 70.00 185 CYS A O 1
ATOM 1386 N N . VAL A 1 186 ? -7.377 -2.313 -12.236 1.00 69.25 186 VAL A N 1
ATOM 1387 C CA . VAL A 1 186 ? -7.783 -2.264 -10.826 1.00 69.25 186 VAL A CA 1
ATOM 1388 C C . VAL A 1 186 ? -6.806 -1.423 -10.018 1.00 69.25 186 VAL A C 1
ATOM 1390 O O . VAL A 1 186 ? -7.229 -0.631 -9.180 1.00 69.25 186 VAL A O 1
ATOM 1393 N N . ALA A 1 187 ? -5.506 -1.570 -10.266 1.00 72.06 187 ALA A N 1
ATOM 1394 C CA . ALA A 1 187 ? -4.503 -0.782 -9.580 1.00 72.06 187 ALA A CA 1
ATOM 1395 C C . ALA A 1 187 ? -4.641 0.704 -9.930 1.00 72.06 187 ALA A C 1
ATOM 1397 O O . ALA A 1 187 ? -4.658 1.504 -9.007 1.00 72.06 187 ALA A O 1
ATOM 1398 N N . ALA A 1 188 ? -4.852 1.064 -11.203 1.00 66.94 188 ALA A N 1
ATOM 1399 C CA . ALA A 1 188 ? -5.100 2.438 -11.652 1.00 66.94 188 ALA A CA 1
ATOM 1400 C C . ALA A 1 188 ? -6.322 3.084 -10.964 1.00 66.94 188 ALA A C 1
ATOM 1402 O O . ALA A 1 188 ? -6.259 4.241 -10.560 1.00 66.94 188 ALA A O 1
ATOM 1403 N N . LEU A 1 189 ? -7.403 2.327 -10.743 1.00 66.00 189 LEU A N 1
ATOM 1404 C CA . LEU A 1 189 ? -8.573 2.807 -9.992 1.00 66.00 189 LEU A CA 1
ATOM 1405 C C . LEU A 1 189 ? -8.277 3.085 -8.511 1.00 66.00 189 LEU A C 1
ATOM 1407 O O . LEU A 1 189 ? -9.030 3.804 -7.872 1.00 66.00 189 LEU A O 1
ATOM 1411 N N . ARG A 1 190 ? -7.203 2.524 -7.939 1.00 64.94 190 ARG A N 1
ATOM 1412 C CA . ARG A 1 190 ? -6.802 2.788 -6.544 1.00 64.94 190 ARG A CA 1
ATOM 1413 C C . ARG A 1 190 ? -6.069 4.130 -6.377 1.00 64.94 190 ARG A C 1
ATOM 1415 O O . ARG A 1 190 ? -5.689 4.440 -5.250 1.00 64.94 190 ARG A O 1
ATOM 1422 N N . PHE A 1 191 ? -5.837 4.869 -7.467 1.00 54.78 191 PHE A N 1
ATOM 1423 C CA . PHE A 1 191 ? -5.181 6.186 -7.478 1.00 54.78 191 PHE A CA 1
ATOM 1424 C C . PHE A 1 191 ? -6.085 7.360 -7.819 1.00 54.78 191 PHE A C 1
ATOM 1426 O O . PHE A 1 191 ? -5.708 8.492 -7.520 1.00 54.78 191 PHE A O 1
ATOM 1433 N N . LEU A 1 192 ? -7.170 7.091 -8.544 1.00 44.94 192 LEU A N 1
ATOM 1434 C CA . LEU A 1 192 ? -8.185 8.077 -8.901 1.00 44.94 192 LEU A CA 1
ATOM 1435 C C . LEU A 1 192 ? -9.103 8.306 -7.699 1.00 44.94 192 LEU A C 1
ATOM 1437 O O . LEU A 1 192 ? -9.518 9.469 -7.519 1.00 44.94 192 LEU A O 1
#

Secondary structure (DSSP, 8-state):
----GGGGGSSS--HHHHT-TT-HHHHHHIIIIIS---TTSHHHHHHHHHHHHSHHHHHHHHT--TTS-SS-TT-TT-TTTSHHHHHHHHHHTT--TT-HHHHHHHHHHHHH---SSSS--SSTTSPP-HHHHHHHHHHHIIIIITT-HHHHHHHHHHHHT-SSTTTT--TTTTTT-SSS-HHHHHHHHTT-

Radius of gyration: 17.66 Å; chains: 1; bounding box: 48×29×47 Å

Sequence (192 aa):
MSEAAWWRHLRGDPTRFLLGDDEPGVVWRALTTLLGRPPDSPAVVRARLAARETGTAAGLLAQQNPFGYWGSPVAYGARWGGTAWHVIALAALGADPEDPRAGRAAEKLLESLQPRAGGFSAARGRPPSPCFTAEVCAALARFGFAHNPRVREAVAWLAERNGGVGGWSCPELRHLVAGACPIACVAALRFL

Foldseek 3Di:
DPAQPCVVVDPDDCCCVQCPPQQLLSNLCCCCPVRVHDCPDPSNVVSQVVNCPHHPLVVLLVQQDPQLWFDDLQQQLVPPTHLLVSLLVSLVSRHRLPPVSNVSSLVSSVVSFDPPPQFTDSHPPDDHALLSRLSSLLSSVNNVCVVPPSSVSNLVVLVVLPDDFASRPGPVCCVVDVGHDVSSVVSNVSND

pLDDT: mean 85.37, std 13.41, range [44.16, 97.62]